Protein AF-A0A2I1HG94-F1 (afdb_monomer)

Mean predicted aligned error: 12.59 Å

Organism: NCBI:txid588596

Nearest PDB structures (foldseek):
  4tpt-assembly1_A  TM=2.722E-01  e=3.558E+00  Homo sapiens
  8gym-assembly1_y7  TM=1.568E-01  e=3.139E+00  Tetrahymena thermophila SB210

Structure (mmCIF, N/CA/C/O backbone):
data_AF-A0A2I1HG94-F1
#
_entry.id   AF-A0A2I1HG94-F1
#
loop_
_atom_site.group_PDB
_atom_site.id
_atom_site.type_symbol
_atom_site.label_atom_id
_atom_site.label_alt_id
_atom_site.label_comp_id
_atom_site.label_asym_id
_atom_site.label_entity_id
_atom_site.label_seq_id
_atom_site.pdbx_PDB_ins_code
_atom_site.Cartn_x
_atom_site.Cartn_y
_atom_site.Cartn_z
_atom_site.occupancy
_atom_site.B_iso_or_equiv
_atom_site.auth_seq_id
_atom_site.auth_comp_id
_atom_site.auth_asym_id
_atom_site.auth_atom_id
_atom_site.pdbx_PDB_model_num
ATOM 1 N N . LEU A 1 1 ? -28.881 22.028 0.144 1.00 65.12 1 LEU A N 1
ATOM 2 C CA . LEU A 1 1 ? -28.358 21.258 -1.015 1.00 65.12 1 LEU A CA 1
ATOM 3 C C . LEU A 1 1 ? -28.181 19.767 -0.701 1.00 65.12 1 LEU A C 1
ATOM 5 O O . LEU A 1 1 ? -28.547 18.963 -1.540 1.00 65.12 1 LEU A O 1
ATOM 9 N N . LEU A 1 2 ? -27.619 19.385 0.456 1.00 74.38 2 LEU A N 1
ATOM 10 C CA . LEU A 1 2 ? -27.502 17.972 0.867 1.00 74.38 2 LEU A CA 1
ATOM 11 C C . LEU A 1 2 ? -28.856 17.359 1.254 1.00 74.38 2 LEU A C 1
ATOM 13 O O . LEU A 1 2 ? -29.223 16.345 0.681 1.00 74.38 2 LEU A O 1
ATOM 17 N N . HIS A 1 3 ? -29.626 18.034 2.111 1.00 76.50 3 HIS A N 1
ATOM 18 C CA . HIS A 1 3 ? -30.965 17.600 2.540 1.00 76.50 3 HIS A CA 1
ATOM 19 C C . HIS A 1 3 ? -31.873 17.210 1.362 1.00 76.50 3 HIS A C 1
ATOM 21 O O . HIS A 1 3 ? -32.266 16.059 1.217 1.00 76.50 3 HIS A O 1
ATOM 27 N N . SER A 1 4 ? -32.051 18.134 0.413 1.00 78.06 4 SER A N 1
ATOM 28 C CA . SER A 1 4 ? -32.872 17.916 -0.782 1.00 78.06 4 SER A CA 1
ATOM 29 C C . SER A 1 4 ? -32.351 16.837 -1.738 1.00 78.06 4 SER A C 1
ATOM 31 O O . SER A 1 4 ? -33.091 16.401 -2.617 1.00 78.06 4 SER A O 1
ATOM 33 N N . ARG A 1 5 ? -31.076 16.432 -1.632 1.00 81.88 5 ARG A N 1
ATOM 34 C CA . ARG A 1 5 ? -30.520 15.298 -2.387 1.00 81.88 5 ARG A CA 1
ATOM 35 C C . ARG A 1 5 ? -30.776 13.979 -1.666 1.00 81.88 5 ARG A C 1
ATOM 37 O O . ARG A 1 5 ? -31.067 13.003 -2.344 1.00 81.88 5 ARG A O 1
ATOM 44 N N . THR A 1 6 ? -30.678 13.963 -0.339 1.00 82.38 6 THR A N 1
ATOM 45 C CA . THR A 1 6 ? -30.881 12.769 0.490 1.00 82.38 6 THR A CA 1
ATOM 46 C C . THR A 1 6 ? -32.352 12.357 0.548 1.00 82.38 6 THR A C 1
ATOM 48 O O . THR A 1 6 ? -32.641 11.179 0.395 1.00 82.38 6 THR A O 1
ATOM 51 N N . GLU A 1 7 ? -33.288 13.306 0.639 1.00 82.69 7 GLU A N 1
ATOM 52 C CA . GLU A 1 7 ? -34.740 13.026 0.624 1.00 82.69 7 GLU A CA 1
ATOM 53 C C . GLU A 1 7 ? -35.238 12.398 -0.687 1.00 82.69 7 GLU A C 1
ATOM 55 O O . GLU A 1 7 ? -36.308 11.800 -0.733 1.00 82.69 7 GLU A O 1
ATOM 60 N N . ARG A 1 8 ? -34.471 12.532 -1.776 1.00 84.50 8 ARG A N 1
ATOM 61 C CA . ARG A 1 8 ? -34.784 11.910 -3.074 1.00 84.50 8 ARG A CA 1
ATOM 62 C C . ARG A 1 8 ? -34.294 10.467 -3.175 1.00 84.50 8 ARG A C 1
ATOM 64 O O . ARG A 1 8 ? -34.559 9.818 -4.184 1.00 84.50 8 ARG A O 1
ATOM 71 N N . LEU A 1 9 ? -33.526 9.991 -2.196 1.00 89.12 9 LEU A N 1
ATOM 72 C CA . LEU A 1 9 ? -33.050 8.616 -2.157 1.00 89.12 9 LEU A CA 1
ATOM 73 C C . LEU A 1 9 ? -34.145 7.715 -1.584 1.00 89.12 9 LEU A C 1
ATOM 75 O O . LEU A 1 9 ? -34.867 8.094 -0.662 1.00 89.12 9 LEU A O 1
ATOM 79 N N . VAL A 1 10 ? -34.229 6.498 -2.115 1.00 87.94 10 VAL A N 1
ATOM 80 C CA . VAL A 1 10 ? -35.177 5.464 -1.690 1.00 87.94 10 VAL A CA 1
ATOM 81 C C . VAL A 1 10 ? -34.424 4.139 -1.619 1.00 87.94 10 VAL A C 1
ATOM 83 O O . VAL A 1 10 ? -33.687 3.801 -2.547 1.00 87.94 10 VAL A O 1
ATOM 86 N N . LEU A 1 11 ? -34.592 3.392 -0.529 1.00 85.88 11 LEU A N 1
ATOM 87 C CA . LEU A 1 11 ? -34.055 2.043 -0.357 1.00 85.88 11 LEU A CA 1
ATOM 88 C C . LEU A 1 11 ? -35.212 1.062 -0.179 1.00 85.88 11 LEU A C 1
ATOM 90 O O . LEU A 1 11 ? -35.948 1.156 0.799 1.00 85.88 11 LEU A O 1
ATOM 94 N N . HIS A 1 12 ? -35.360 0.119 -1.116 1.00 81.88 12 HIS A N 1
ATOM 95 C CA . HIS A 1 12 ? -36.454 -0.863 -1.117 1.00 81.88 12 HIS A CA 1
ATOM 96 C C . HIS A 1 12 ? -37.814 -0.209 -0.828 1.00 81.88 12 HIS A C 1
ATOM 98 O O . HIS A 1 12 ? -38.500 -0.587 0.114 1.00 81.88 12 HIS A O 1
ATOM 104 N N . GLU A 1 13 ? -38.143 0.830 -1.604 1.00 88.31 13 GLU A N 1
ATOM 105 C CA . GLU A 1 13 ? -39.396 1.602 -1.508 1.00 88.31 13 GLU A CA 1
ATOM 106 C C . GLU A 1 13 ? -39.542 2.488 -0.257 1.00 88.31 13 GLU A C 1
ATOM 108 O O . GLU A 1 13 ? -40.480 3.278 -0.178 1.00 88.31 13 GLU A O 1
ATOM 113 N N . ASN A 1 14 ? -38.581 2.461 0.671 1.00 86.62 14 ASN A N 1
ATOM 114 C CA . ASN A 1 14 ? -38.572 3.340 1.836 1.00 86.62 14 ASN A CA 1
ATOM 115 C C . ASN A 1 14 ? -37.713 4.587 1.572 1.00 86.62 14 ASN A C 1
ATOM 117 O O . ASN A 1 14 ? -36.514 4.455 1.295 1.00 86.62 14 ASN A O 1
ATOM 121 N N . PRO A 1 15 ? -38.283 5.803 1.637 1.00 85.88 15 PRO A N 1
ATOM 122 C CA . PRO A 1 15 ? -37.505 7.028 1.520 1.00 85.88 15 PRO A CA 1
ATOM 123 C C . PRO A 1 15 ? -36.567 7.180 2.719 1.00 85.88 15 PRO A C 1
ATOM 125 O O . PRO A 1 15 ? -36.874 6.758 3.835 1.00 85.88 15 PRO A O 1
ATOM 128 N N . PHE A 1 16 ? -35.413 7.804 2.498 1.00 84.62 16 PHE A N 1
ATOM 129 C CA . PHE A 1 16 ? -34.495 8.106 3.592 1.00 84.62 16 PHE A CA 1
ATOM 130 C C . PHE A 1 16 ? -35.032 9.259 4.448 1.00 84.62 16 PHE A C 1
ATOM 132 O O . PHE A 1 16 ? -35.338 10.336 3.934 1.00 84.62 16 PHE A O 1
ATOM 139 N N . CYS A 1 17 ? -35.074 9.059 5.766 1.00 83.75 17 CYS A N 1
ATOM 140 C CA . CYS A 1 17 ? -35.372 10.124 6.719 1.00 83.75 17 CYS A CA 1
ATOM 141 C C . CYS A 1 17 ? -34.147 11.024 6.909 1.00 83.75 17 CYS A C 1
ATOM 143 O O . CYS A 1 17 ? -33.051 10.545 7.209 1.00 83.75 17 CYS A O 1
ATOM 145 N N . CYS A 1 18 ? -34.339 12.333 6.762 1.00 81.69 18 CYS A N 1
ATOM 146 C CA . CYS A 1 18 ? -33.354 13.326 7.170 1.00 81.69 18 CYS A CA 1
ATOM 147 C C . CYS A 1 18 ? -33.673 13.782 8.595 1.00 81.69 18 CYS A C 1
ATOM 149 O O . CYS A 1 18 ? -34.826 14.060 8.913 1.00 81.69 18 CYS A O 1
ATOM 151 N N . TYR A 1 19 ? -32.648 13.839 9.440 1.00 82.75 19 TYR A N 1
ATOM 152 C CA . TYR A 1 19 ? -32.750 14.358 10.798 1.00 82.75 19 TYR A CA 1
ATOM 153 C C . TYR A 1 19 ? -32.017 15.688 10.879 1.00 82.75 19 TYR A C 1
ATOM 155 O O . TYR A 1 19 ? -30.998 15.879 10.203 1.00 82.75 19 TYR A O 1
ATOM 163 N N . ASP A 1 20 ? -32.527 16.585 11.718 1.00 84.19 20 ASP A N 1
ATOM 164 C CA . ASP A 1 20 ? -31.818 17.811 12.047 1.00 84.19 20 ASP A CA 1
ATOM 165 C C . ASP A 1 20 ? -30.468 17.487 12.707 1.00 84.19 20 ASP A C 1
ATOM 167 O O . ASP A 1 20 ? -30.339 16.477 13.413 1.00 84.19 20 ASP A O 1
ATOM 171 N N . PRO A 1 21 ? -29.432 18.308 12.463 1.00 85.44 21 PRO A N 1
ATOM 172 C CA . PRO A 1 21 ? -28.166 18.154 13.159 1.00 85.44 21 PRO A CA 1
ATOM 173 C C . PRO A 1 21 ? -28.373 18.305 14.671 1.00 85.44 21 PRO A C 1
ATOM 175 O O . PRO A 1 21 ? -29.210 19.091 15.113 1.00 85.44 21 PRO A O 1
ATOM 178 N N . ALA A 1 22 ? -27.578 17.574 15.458 1.00 88.06 22 ALA A N 1
ATOM 179 C CA . ALA A 1 22 ? -27.568 17.723 16.910 1.00 88.06 22 ALA A CA 1
ATOM 180 C C . ALA A 1 22 ? -27.284 19.184 17.287 1.00 88.06 22 ALA A C 1
ATOM 182 O O . ALA A 1 22 ? -26.377 19.802 16.720 1.00 88.06 22 ALA A O 1
ATOM 183 N N . SER A 1 23 ? -28.055 19.732 18.227 1.00 92.06 23 SER A N 1
ATOM 184 C CA . SER A 1 23 ? -27.808 21.080 18.736 1.00 92.06 23 SER A CA 1
ATOM 185 C C . SER A 1 23 ? -26.559 21.104 19.622 1.00 92.06 23 SER A C 1
ATOM 187 O O . SER A 1 23 ? -26.157 20.074 20.168 1.00 92.06 23 SER A O 1
ATOM 189 N N . ASP A 1 24 ? -25.973 22.286 19.833 1.00 89.25 24 ASP A N 1
ATOM 190 C CA . ASP A 1 24 ? -24.859 22.449 20.781 1.00 89.25 24 ASP A CA 1
ATOM 191 C C . ASP A 1 24 ? -25.240 21.946 22.183 1.00 89.25 24 ASP A C 1
ATOM 193 O O . ASP A 1 24 ? -24.443 21.307 22.865 1.00 89.25 24 ASP A O 1
ATOM 197 N N . HIS A 1 25 ? -26.503 22.137 22.579 1.00 90.81 25 HIS A N 1
ATOM 198 C CA . HIS A 1 25 ? -27.032 21.623 23.839 1.00 90.81 25 HIS A CA 1
ATOM 199 C C . HIS A 1 25 ? -27.028 20.088 23.905 1.00 90.81 25 HIS A C 1
ATOM 201 O O . HIS A 1 25 ? -26.692 19.513 24.944 1.00 90.81 25 HIS A O 1
ATOM 207 N N . ASP A 1 26 ? -27.379 19.416 22.807 1.00 89.56 26 ASP A N 1
ATOM 208 C CA . ASP A 1 26 ? -27.356 17.953 22.727 1.00 89.56 26 ASP A CA 1
ATOM 209 C C . ASP A 1 26 ? -25.923 17.423 22.794 1.00 89.56 26 ASP A C 1
ATOM 211 O O . ASP A 1 26 ? -25.657 16.443 23.493 1.00 89.56 26 ASP A O 1
ATOM 215 N N . ILE A 1 27 ? -24.992 18.099 22.115 1.00 87.31 27 ILE A N 1
ATOM 216 C CA . ILE A 1 27 ? -23.563 17.770 22.132 1.00 87.31 27 ILE A CA 1
ATOM 217 C C . ILE A 1 27 ? -23.000 17.934 23.548 1.00 87.31 27 ILE A C 1
ATOM 219 O O . ILE A 1 27 ? -22.356 17.015 24.055 1.00 87.31 27 ILE A O 1
ATOM 223 N N . ASP A 1 28 ? -23.295 19.048 24.220 1.00 89.38 28 ASP A N 1
ATOM 224 C CA . ASP A 1 28 ? -22.860 19.304 25.596 1.00 89.38 28 ASP A CA 1
ATOM 225 C C . ASP A 1 28 ? -23.419 18.264 26.570 1.00 89.38 28 ASP A C 1
ATOM 227 O O . ASP A 1 28 ? -22.707 17.756 27.441 1.00 89.38 28 ASP A O 1
ATOM 231 N N . ASN A 1 29 ? -24.699 17.914 26.432 1.00 89.31 29 ASN A N 1
ATOM 232 C CA . ASN A 1 29 ? -25.322 16.890 27.265 1.00 89.31 29 ASN A CA 1
ATOM 233 C C . ASN A 1 29 ? -24.722 15.507 27.013 1.00 89.31 29 ASN A C 1
ATOM 235 O O . ASN A 1 29 ? -24.491 14.763 27.966 1.00 89.31 29 ASN A O 1
ATOM 239 N N . PHE A 1 30 ? -24.421 15.171 25.759 1.00 86.81 30 PHE A N 1
ATOM 240 C CA . PHE A 1 30 ? -23.728 13.933 25.429 1.00 86.81 30 PHE A CA 1
ATOM 241 C C . PHE A 1 30 ? -22.312 13.913 26.015 1.00 86.81 30 PHE A C 1
ATOM 243 O O . PHE A 1 30 ? -21.900 12.914 26.605 1.00 86.81 30 PHE A O 1
ATOM 250 N N . PHE A 1 31 ? -21.586 15.030 25.945 1.00 88.94 31 PHE A N 1
ATOM 251 C CA . PHE A 1 31 ? -20.241 15.127 26.503 1.00 88.94 31 PHE A CA 1
ATOM 252 C C . PHE A 1 31 ? -20.232 14.967 28.029 1.00 88.94 31 PHE A C 1
ATOM 254 O O . PHE A 1 31 ? -19.355 14.290 28.562 1.00 88.94 31 PHE A O 1
ATOM 261 N N . LYS A 1 32 ? -21.249 15.475 28.743 1.00 88.19 32 LYS A N 1
ATOM 262 C CA . LYS A 1 32 ? -21.410 15.228 30.192 1.00 88.19 32 LYS A CA 1
ATOM 263 C C . LYS A 1 32 ? -21.488 13.740 30.536 1.00 88.19 32 LYS A C 1
ATOM 265 O O . LYS A 1 32 ? -20.984 13.347 31.580 1.00 88.19 32 LYS A O 1
ATOM 270 N N . ILE A 1 33 ? -22.081 12.920 29.666 1.00 85.19 33 ILE A N 1
ATOM 271 C CA . ILE A 1 33 ? -22.128 11.461 29.849 1.00 85.19 33 ILE A CA 1
ATOM 272 C C . ILE A 1 33 ? -20.732 10.860 29.653 1.00 85.19 33 ILE A C 1
ATOM 274 O O . ILE A 1 33 ? -20.322 9.992 30.414 1.00 85.19 33 ILE A O 1
ATOM 278 N N . ILE A 1 34 ? -19.966 11.339 28.669 1.00 87.00 34 ILE A N 1
ATOM 279 C CA . ILE A 1 34 ? -18.584 10.884 28.441 1.00 87.00 34 ILE A CA 1
ATOM 280 C C . ILE A 1 34 ? -17.686 11.226 29.640 1.00 87.00 34 ILE A C 1
ATOM 282 O O . ILE A 1 34 ? -16.833 10.421 30.009 1.00 87.00 34 ILE A O 1
ATOM 286 N N . LEU A 1 35 ? -17.902 12.374 30.288 1.00 91.38 35 LEU A N 1
ATOM 287 C CA . LEU A 1 35 ? -17.174 12.767 31.501 1.00 91.38 35 LEU A CA 1
ATOM 288 C C . LEU A 1 35 ? -17.405 11.820 32.694 1.00 91.38 35 LEU A C 1
ATOM 290 O O . LEU A 1 35 ? -16.619 11.850 33.640 1.00 91.38 35 LEU A O 1
ATOM 294 N N . GLU A 1 36 ? -18.440 10.966 32.669 1.00 89.06 36 GLU A N 1
ATOM 295 C CA . GLU A 1 36 ? -18.603 9.891 33.663 1.00 89.06 36 GLU A CA 1
ATOM 296 C C . GLU A 1 36 ? -17.520 8.804 33.522 1.00 89.06 36 GLU A C 1
ATOM 298 O O . GLU A 1 36 ? -17.230 8.108 34.493 1.00 89.06 36 GLU A O 1
ATOM 303 N N . ILE A 1 37 ? -16.914 8.665 32.336 1.00 90.69 37 ILE A N 1
ATOM 304 C CA . ILE A 1 37 ? -15.844 7.696 32.053 1.00 90.69 37 ILE A CA 1
ATOM 305 C C . ILE A 1 37 ? -14.485 8.236 32.495 1.00 90.69 37 ILE A C 1
ATOM 307 O O . ILE A 1 37 ? -13.715 7.512 33.117 1.00 90.69 37 ILE A O 1
ATOM 311 N N . ASP A 1 38 ? -14.182 9.484 32.136 1.00 91.94 38 ASP A N 1
ATOM 312 C CA . ASP A 1 38 ? -12.930 10.153 32.489 1.00 91.94 38 ASP A CA 1
ATOM 313 C C . ASP A 1 38 ? -13.186 11.658 32.616 1.00 91.94 38 ASP A C 1
ATOM 315 O O . ASP A 1 38 ? -13.461 12.362 31.638 1.00 91.94 38 ASP A O 1
ATOM 319 N N . LYS A 1 39 ? -13.092 12.161 33.850 1.00 92.00 39 LYS A N 1
ATOM 320 C CA . LYS A 1 39 ? -13.403 13.564 34.176 1.00 92.00 39 LYS A CA 1
ATOM 321 C C . LYS A 1 39 ? -12.369 14.549 33.637 1.00 92.00 39 LYS A C 1
ATOM 323 O O . LYS A 1 39 ? -12.619 15.752 33.642 1.00 92.00 39 LYS A O 1
ATOM 328 N N . SER A 1 40 ? -11.201 14.066 33.214 1.00 91.75 40 SER A N 1
ATOM 329 C CA . SER A 1 40 ? -10.113 14.898 32.697 1.00 91.75 40 SER A CA 1
ATOM 330 C C . SER A 1 40 ? -10.240 15.197 31.201 1.00 91.75 40 SER A C 1
ATOM 332 O O . SER A 1 40 ? -9.379 15.886 30.644 1.00 91.75 40 SER A O 1
ATOM 334 N N . LEU A 1 41 ? -11.265 14.664 30.529 1.00 91.62 41 LEU A N 1
ATOM 335 C CA . LEU A 1 41 ? -11.495 14.898 29.108 1.00 91.62 41 LEU A CA 1
ATOM 336 C C . LEU A 1 41 ? -11.950 16.334 28.837 1.00 91.62 41 LEU A C 1
ATOM 338 O O . LEU A 1 41 ? -12.734 16.924 29.578 1.00 91.62 41 LEU A O 1
ATOM 342 N N . ASN A 1 42 ? -11.480 16.879 27.719 1.00 89.12 42 ASN A N 1
ATOM 343 C CA . ASN A 1 42 ? -11.876 18.186 27.217 1.00 89.12 42 ASN A CA 1
ATOM 344 C C . ASN A 1 42 ? -12.420 18.038 25.790 1.00 89.12 42 ASN A C 1
ATOM 346 O O . ASN A 1 42 ? -11.837 17.329 24.974 1.00 89.12 42 ASN A O 1
ATOM 350 N N . VAL A 1 43 ? -13.525 18.720 25.480 1.00 85.75 43 VAL A N 1
ATOM 351 C CA . VAL A 1 43 ? -14.201 18.650 24.171 1.00 85.75 43 VAL A CA 1
ATOM 352 C C . VAL A 1 43 ? -13.291 19.045 22.996 1.00 85.75 43 VAL A C 1
ATOM 354 O O . VAL A 1 43 ? -13.464 18.561 21.880 1.00 85.75 43 VAL A O 1
ATOM 357 N N . CYS A 1 44 ? -12.273 19.871 23.246 1.00 86.06 44 CYS A N 1
ATOM 358 C CA . CYS A 1 44 ? -11.293 20.288 22.245 1.00 86.06 44 CYS A CA 1
ATOM 359 C C . CYS A 1 44 ? -10.176 19.249 22.013 1.00 86.06 44 CYS A C 1
ATOM 361 O O . CYS A 1 44 ? -9.463 19.321 21.010 1.00 86.06 44 CYS A O 1
ATOM 363 N N . GLU A 1 45 ? -9.994 18.285 22.919 1.00 86.81 45 GLU A N 1
ATOM 364 C CA . GLU A 1 45 ? -8.940 17.268 22.852 1.00 86.81 45 GLU A CA 1
ATOM 365 C C . GLU A 1 45 ? -9.382 16.071 21.997 1.00 86.81 45 GLU A C 1
ATOM 367 O O . GLU A 1 45 ? -9.817 15.039 22.498 1.00 86.81 45 GLU A O 1
ATOM 372 N N . THR A 1 46 ? -9.256 16.200 20.677 1.00 84.69 46 THR A N 1
ATOM 373 C CA . THR A 1 46 ? -9.784 15.207 19.718 1.00 84.69 46 THR A CA 1
ATOM 374 C C . THR A 1 46 ? -8.724 14.296 19.092 1.00 84.69 46 THR A C 1
ATOM 376 O O . THR A 1 46 ? -9.050 13.416 18.295 1.00 84.69 46 THR A O 1
ATOM 379 N N . THR A 1 47 ? -7.441 14.477 19.420 1.00 90.62 47 THR A N 1
ATOM 380 C CA . THR A 1 47 ? -6.357 13.711 18.788 1.00 90.62 47 THR A CA 1
ATOM 381 C C . THR A 1 47 ? -6.081 12.399 19.516 1.00 90.62 47 THR A C 1
ATOM 383 O O . THR A 1 47 ? -6.079 12.327 20.746 1.00 90.62 47 THR A O 1
ATOM 386 N N . ALA A 1 48 ? -5.766 11.352 18.748 1.00 88.50 48 ALA A N 1
ATOM 387 C CA . ALA A 1 48 ? -5.427 10.040 19.300 1.00 88.50 48 ALA A CA 1
ATOM 388 C C . ALA A 1 48 ? -4.239 10.098 20.276 1.00 88.50 48 ALA A C 1
ATOM 390 O O . ALA A 1 48 ? -4.237 9.397 21.284 1.00 88.50 48 ALA A O 1
ATOM 391 N N . GLU A 1 49 ? -3.249 10.959 20.016 1.00 92.75 49 GLU A N 1
ATOM 392 C CA . GLU A 1 49 ? -2.095 11.124 20.902 1.00 92.75 49 GLU A CA 1
ATOM 393 C C . GLU A 1 49 ? -2.507 11.650 22.284 1.00 92.75 49 GLU A C 1
ATOM 395 O O . GLU A 1 49 ? -2.067 11.112 23.299 1.00 92.75 49 GLU A O 1
ATOM 400 N N . VAL A 1 50 ? -3.375 12.665 22.343 1.00 92.75 50 VAL A N 1
ATOM 401 C CA . VAL A 1 50 ? -3.841 13.225 23.619 1.00 92.75 50 VAL A CA 1
ATOM 402 C C . VAL A 1 50 ? -4.722 12.217 24.352 1.00 92.75 50 VAL A C 1
ATOM 404 O O . VAL A 1 50 ? -4.486 11.942 25.527 1.00 92.75 50 VAL A O 1
ATOM 407 N N . LEU A 1 51 ? -5.671 11.592 23.649 1.00 91.88 51 LEU A N 1
ATOM 408 C CA . LEU A 1 51 ? -6.584 10.603 24.232 1.00 91.88 51 LEU A CA 1
ATOM 409 C C . LEU A 1 51 ? -5.866 9.333 24.719 1.00 91.88 51 LEU A C 1
ATOM 411 O O . LEU A 1 51 ? -6.309 8.708 25.681 1.00 91.88 51 LEU A O 1
ATOM 415 N N . SER A 1 52 ? -4.729 8.964 24.116 1.00 92.88 52 SER A N 1
ATOM 416 C CA . SER A 1 52 ? -3.915 7.821 24.561 1.00 92.88 52 SER A CA 1
ATOM 417 C C . SER A 1 52 ? -3.305 8.011 25.956 1.00 92.88 52 SER A C 1
ATOM 419 O O . SER A 1 52 ? -2.993 7.033 26.632 1.00 92.88 52 SER A O 1
ATOM 421 N N . LYS A 1 53 ? -3.166 9.267 26.404 1.00 94.12 53 LYS A N 1
ATOM 422 C CA . LYS A 1 53 ? -2.595 9.633 27.710 1.00 94.12 53 LYS A CA 1
ATOM 423 C C . LYS A 1 53 ? -3.652 9.651 28.827 1.00 94.12 53 LYS A C 1
ATOM 425 O O . LYS A 1 53 ? -3.295 9.764 29.996 1.00 94.12 53 LYS A O 1
ATOM 430 N N . LYS A 1 54 ? -4.941 9.538 28.485 1.00 93.88 54 LYS A N 1
ATOM 431 C CA . LYS A 1 54 ? -6.082 9.594 29.414 1.00 93.88 54 LYS A CA 1
ATOM 432 C C . LYS A 1 54 ? -6.347 8.206 30.003 1.00 93.88 54 LYS A C 1
ATOM 434 O O . LYS A 1 54 ? -6.920 7.341 29.345 1.00 93.88 54 LYS A O 1
ATOM 439 N N . LYS A 1 55 ? -5.835 7.956 31.211 1.00 94.00 55 LYS A N 1
ATOM 440 C CA . LYS A 1 55 ? -5.755 6.604 31.789 1.00 94.00 55 LYS A CA 1
ATOM 441 C C . LYS A 1 55 ? -7.128 5.953 31.987 1.00 94.00 55 LYS A C 1
ATOM 443 O O . LYS A 1 55 ? -7.295 4.813 31.561 1.00 94.00 55 LYS A O 1
ATOM 448 N N . GLU A 1 56 ? -8.086 6.664 32.581 1.00 93.00 56 GLU A N 1
ATOM 449 C CA . GLU A 1 56 ? -9.426 6.124 32.867 1.00 93.00 56 GLU A CA 1
ATOM 450 C C . GLU A 1 56 ? -10.165 5.803 31.561 1.00 93.00 56 GLU A C 1
ATOM 452 O O . GLU A 1 56 ? -10.721 4.713 31.405 1.00 93.00 56 GLU A O 1
ATOM 457 N N . LEU A 1 57 ? -10.048 6.681 30.555 1.00 92.81 57 LEU A N 1
ATOM 458 C CA . LEU A 1 57 ? -10.558 6.408 29.211 1.00 92.81 57 LEU A CA 1
ATOM 459 C C . LEU A 1 57 ? -9.929 5.143 28.601 1.00 92.81 57 LEU A C 1
ATOM 461 O O . LEU A 1 57 ? -10.646 4.294 28.071 1.00 92.81 57 LEU A O 1
ATOM 465 N N . GLN A 1 58 ? -8.603 4.986 28.663 1.00 94.12 58 GLN A N 1
ATOM 466 C CA . GLN A 1 58 ? -7.933 3.799 28.113 1.00 94.12 58 GLN A CA 1
ATOM 467 C C . GLN A 1 58 ? -8.328 2.509 28.849 1.00 94.12 58 GLN A C 1
ATOM 469 O O . GLN A 1 58 ? -8.456 1.459 28.218 1.00 94.12 58 GLN A O 1
ATOM 474 N N . GLU A 1 59 ? -8.536 2.564 30.165 1.00 92.88 59 GLU A N 1
ATOM 475 C CA . GLU A 1 59 ? -9.031 1.431 30.955 1.00 92.88 59 GLU A CA 1
ATOM 476 C C . GLU A 1 59 ? -10.462 1.056 30.560 1.00 92.88 59 GLU A C 1
ATOM 478 O O . GLU A 1 59 ? -10.745 -0.127 30.344 1.00 92.88 59 GLU A O 1
ATOM 483 N N . PHE A 1 60 ? -11.343 2.041 30.366 1.00 93.38 60 PHE A N 1
ATOM 484 C CA . PHE A 1 60 ? -12.700 1.815 29.870 1.00 93.38 60 PHE A CA 1
ATOM 485 C C . PHE A 1 60 ? -12.706 1.187 28.472 1.00 93.38 60 PHE A C 1
ATOM 487 O O . PHE A 1 60 ? -13.369 0.173 28.256 1.00 93.38 60 PHE A O 1
ATOM 494 N N . LEU A 1 61 ? -11.922 1.726 27.533 1.00 93.19 61 LEU A N 1
ATOM 495 C CA . LEU A 1 61 ? -11.828 1.185 26.173 1.00 93.19 61 LEU A CA 1
ATOM 496 C C . LEU A 1 61 ? -11.334 -0.269 26.159 1.00 93.19 61 LEU A C 1
ATOM 498 O O . LEU A 1 61 ? -11.798 -1.054 25.339 1.00 93.19 61 LEU A O 1
ATOM 502 N N . LYS A 1 62 ? -10.429 -0.647 27.069 1.00 92.56 62 LYS A N 1
ATOM 503 C CA . LYS A 1 62 ? -9.930 -2.028 27.180 1.00 92.56 62 LYS A CA 1
ATOM 504 C C . LYS A 1 62 ? -10.938 -2.990 27.805 1.00 92.56 62 LYS A C 1
ATOM 506 O O . LYS A 1 62 ? -10.977 -4.151 27.418 1.00 92.56 62 LYS A O 1
ATOM 511 N N . SER A 1 63 ? -11.703 -2.532 28.791 1.00 92.12 63 SER A N 1
ATOM 512 C CA . SER A 1 63 ? -12.588 -3.391 29.592 1.00 92.12 63 SER A CA 1
ATOM 513 C C . SER A 1 63 ? -14.018 -3.480 29.052 1.00 92.12 63 SER A C 1
ATOM 515 O O . SER A 1 63 ? -14.662 -4.514 29.205 1.00 92.12 63 SER A O 1
ATOM 517 N N . HIS A 1 64 ? -14.519 -2.421 28.412 1.00 93.88 64 HIS A N 1
ATOM 518 C CA . HIS A 1 64 ? -15.922 -2.301 27.996 1.00 93.88 64 HIS A CA 1
ATOM 519 C C . HIS A 1 64 ? -16.109 -2.240 26.486 1.00 93.88 64 HIS A C 1
ATOM 521 O O . HIS A 1 64 ? -17.238 -2.368 26.009 1.00 93.88 64 HIS A O 1
ATOM 527 N N . CYS A 1 65 ? -15.036 -2.028 25.722 1.00 94.75 65 CYS A N 1
ATOM 528 C CA . CYS A 1 65 ? -15.134 -1.851 24.282 1.00 94.75 65 CYS A CA 1
ATOM 529 C C . CYS A 1 65 ? -14.381 -2.938 23.515 1.00 94.75 65 CYS A C 1
ATOM 531 O O . CYS A 1 65 ? -13.343 -3.443 23.937 1.00 94.75 65 CYS A O 1
ATOM 533 N N . ARG A 1 66 ? -14.883 -3.242 22.320 1.00 93.00 66 ARG A N 1
ATOM 534 C CA . ARG A 1 66 ? -14.161 -3.987 21.291 1.00 93.00 66 ARG A CA 1
ATOM 535 C C . ARG A 1 66 ? -14.031 -3.094 20.072 1.00 93.00 66 ARG A C 1
ATOM 537 O O . ARG A 1 66 ? -14.999 -2.837 19.356 1.00 93.00 66 ARG A O 1
ATOM 544 N N . ILE A 1 67 ? -12.810 -2.619 19.861 1.00 92.56 67 ILE A N 1
ATOM 545 C CA . ILE A 1 67 ? -12.457 -1.770 18.728 1.00 92.56 67 ILE A CA 1
ATOM 546 C C . ILE A 1 67 ? -11.935 -2.671 17.610 1.00 92.56 67 ILE A C 1
ATOM 548 O O . ILE A 1 67 ? -11.034 -3.489 17.821 1.00 92.56 67 ILE A O 1
ATOM 552 N N . ARG A 1 68 ? -12.545 -2.546 16.435 1.00 91.69 68 ARG A N 1
ATOM 553 C CA . ARG A 1 68 ? -12.165 -3.202 15.180 1.00 91.69 68 ARG A CA 1
ATOM 554 C C . ARG A 1 68 ? -12.153 -2.157 14.072 1.00 91.69 68 ARG A C 1
ATOM 556 O O . ARG A 1 68 ? -12.699 -1.068 14.233 1.00 91.69 68 ARG A O 1
ATOM 563 N N . HIS A 1 69 ? -11.570 -2.478 12.927 1.00 89.56 69 HIS A N 1
ATOM 564 C CA . HIS A 1 69 ? -11.457 -1.539 11.812 1.00 89.56 69 HIS A CA 1
ATOM 565 C C . HIS A 1 69 ? -12.811 -1.118 11.221 1.00 89.56 69 HIS A C 1
ATOM 567 O O . HIS A 1 69 ? -12.945 0.015 10.767 1.00 89.56 69 HIS A O 1
ATOM 573 N N . TYR A 1 70 ? -13.813 -2.005 11.247 1.00 87.38 70 TYR A N 1
ATOM 574 C CA . TYR A 1 70 ? -15.161 -1.736 10.721 1.00 87.38 70 TYR A CA 1
ATOM 575 C C . TYR A 1 70 ? -16.260 -1.708 11.786 1.00 87.38 70 TYR A C 1
ATOM 577 O O . TYR A 1 70 ? -17.429 -1.547 11.450 1.00 87.38 70 TYR A O 1
ATOM 585 N N . SER A 1 71 ? -15.918 -1.870 13.065 1.00 90.44 71 SER A N 1
ATOM 586 C CA . SER A 1 71 ? -16.915 -1.845 14.134 1.00 90.44 71 SER A CA 1
ATOM 587 C C . SER A 1 71 ? -16.334 -1.307 15.428 1.00 90.44 71 SER A C 1
ATOM 589 O O . SER A 1 71 ? -15.225 -1.668 15.818 1.00 90.44 71 SER A O 1
ATOM 591 N N . PHE A 1 72 ? -17.142 -0.537 16.140 1.00 93.75 72 PHE A N 1
ATOM 592 C CA . PHE A 1 72 ? -16.894 -0.164 17.521 1.00 93.75 72 PHE A CA 1
ATOM 593 C C . PHE A 1 72 ? -18.034 -0.726 18.362 1.00 93.75 72 PHE A C 1
ATOM 595 O O . PHE A 1 72 ? -19.192 -0.370 18.151 1.00 93.75 72 PHE A O 1
ATOM 602 N N . GLN A 1 73 ? -17.719 -1.647 19.266 1.00 94.50 73 GLN A N 1
ATOM 603 C CA . GLN A 1 73 ? -18.715 -2.296 20.110 1.00 94.50 73 GLN A CA 1
ATOM 604 C C . GLN A 1 73 ? -18.487 -1.897 21.561 1.00 94.50 73 GLN A C 1
ATOM 606 O O . GLN A 1 73 ? -17.342 -1.844 22.003 1.00 94.50 73 GLN A O 1
ATOM 611 N N . ILE A 1 74 ? -19.571 -1.669 22.299 1.00 93.31 74 ILE A N 1
ATOM 612 C CA . ILE A 1 74 ? -19.547 -1.377 23.734 1.00 93.31 74 ILE A CA 1
ATOM 613 C C . ILE A 1 74 ? -20.452 -2.392 24.429 1.00 93.31 74 ILE A C 1
ATOM 615 O O . ILE A 1 74 ? -21.594 -2.589 24.013 1.00 93.31 74 ILE A O 1
ATOM 619 N N . LYS A 1 75 ? -19.958 -3.018 25.495 1.00 91.44 75 LYS A N 1
ATOM 620 C CA . LYS A 1 75 ? -20.695 -3.971 26.328 1.00 91.44 75 LYS A CA 1
ATOM 621 C C . LYS A 1 75 ? -20.576 -3.535 27.786 1.00 91.44 75 LYS A C 1
ATOM 623 O O . LYS A 1 75 ? -19.510 -3.120 28.235 1.00 91.44 75 LYS A O 1
ATOM 628 N N . LYS A 1 76 ? -21.672 -3.632 28.542 1.00 92.12 76 LYS A N 1
ATOM 629 C CA . LYS A 1 76 ? -21.614 -3.452 30.000 1.00 92.12 76 LYS A CA 1
ATOM 630 C C . LYS A 1 76 ? -20.826 -4.606 30.638 1.00 92.12 76 LYS A C 1
ATOM 632 O O . LYS A 1 76 ? -20.909 -5.731 30.160 1.00 92.12 76 LYS A O 1
ATOM 637 N N . CYS A 1 77 ? -20.094 -4.355 31.719 1.00 88.19 77 CYS A N 1
ATOM 638 C CA . CYS A 1 77 ? -19.283 -5.387 32.383 1.00 88.19 77 CYS A CA 1
ATOM 639 C C . CYS A 1 77 ? -20.038 -6.181 33.465 1.00 88.19 77 CYS A C 1
ATOM 641 O O . CYS A 1 77 ? -19.557 -7.223 33.889 1.00 88.19 77 CYS A O 1
ATOM 643 N N . ASN A 1 78 ? -21.211 -5.699 33.898 1.00 84.75 78 ASN A N 1
ATOM 644 C CA . ASN A 1 78 ? -21.999 -6.249 35.014 1.00 84.75 78 ASN A CA 1
ATOM 645 C C . ASN A 1 78 ? -21.263 -6.312 36.368 1.00 84.75 78 ASN A C 1
ATOM 647 O O . ASN A 1 78 ? -21.715 -6.988 37.287 1.00 84.75 78 ASN A O 1
ATOM 651 N N . ASP A 1 79 ? -20.147 -5.596 36.502 1.00 85.88 79 ASP A N 1
ATOM 652 C CA . ASP A 1 79 ? -19.462 -5.416 37.776 1.00 85.88 79 ASP A CA 1
ATOM 653 C C . ASP A 1 79 ? -20.213 -4.377 38.618 1.00 85.88 79 ASP A C 1
ATOM 655 O O . ASP A 1 79 ? -20.455 -3.251 38.174 1.00 85.88 79 ASP A O 1
ATOM 659 N N . VAL A 1 80 ? -20.569 -4.759 39.845 1.00 83.94 80 VAL A N 1
ATOM 660 C CA . VAL A 1 80 ? -21.240 -3.893 40.827 1.00 83.94 80 VAL A CA 1
ATOM 661 C C . VAL A 1 80 ? -20.388 -2.691 41.236 1.00 83.94 80 VAL A C 1
ATOM 663 O O . VAL A 1 80 ? -20.936 -1.677 41.658 1.00 83.94 80 VAL A O 1
ATOM 666 N N . ASN A 1 81 ? -19.066 -2.787 41.084 1.00 87.19 81 ASN A N 1
ATOM 667 C CA . ASN A 1 81 ? -18.121 -1.709 41.370 1.00 87.19 81 ASN A CA 1
ATOM 668 C C . ASN A 1 81 ? -17.832 -0.833 40.143 1.00 87.19 81 ASN A C 1
ATOM 670 O O . ASN A 1 81 ? -17.025 0.096 40.217 1.00 87.19 81 ASN A O 1
ATOM 674 N N . CYS A 1 82 ? -18.453 -1.113 38.993 1.00 87.19 82 CYS A N 1
ATOM 675 C CA . CYS A 1 82 ? -18.252 -0.298 37.809 1.00 87.19 82 CYS A CA 1
ATOM 676 C C . CYS A 1 82 ? -19.016 1.022 37.926 1.00 87.19 82 CYS A C 1
ATOM 678 O O . CYS A 1 82 ? -20.240 1.068 37.817 1.00 87.19 82 CYS A O 1
ATOM 680 N N . ASN A 1 83 ? -18.272 2.119 38.042 1.00 83.12 83 ASN A N 1
ATOM 681 C CA . ASN A 1 83 ? -18.844 3.463 38.142 1.00 83.12 83 ASN A CA 1
ATOM 682 C C . ASN A 1 83 ? -19.508 3.954 36.842 1.00 83.12 83 ASN A C 1
ATOM 684 O O . ASN A 1 83 ? -20.273 4.912 36.872 1.00 83.12 83 ASN A O 1
ATOM 688 N N . VAL A 1 84 ? -19.229 3.301 35.708 1.00 87.00 84 VAL A N 1
ATOM 689 C CA . VAL A 1 84 ? -19.775 3.665 34.389 1.00 87.00 84 VAL A CA 1
ATOM 690 C C . VAL A 1 84 ? -21.010 2.828 34.047 1.00 87.00 84 VAL A C 1
ATOM 692 O O . VAL A 1 84 ? -22.015 3.322 33.525 1.00 87.00 84 VAL A O 1
ATOM 695 N N . CYS A 1 85 ? -20.966 1.525 34.329 1.00 87.75 85 CYS A N 1
ATOM 696 C CA . CYS A 1 85 ? -22.056 0.623 33.998 1.00 87.75 85 CYS A CA 1
ATOM 697 C C . CYS A 1 85 ? -23.201 0.763 34.999 1.00 87.75 85 CYS A C 1
ATOM 699 O O . CYS A 1 85 ? -23.211 0.146 36.056 1.00 87.75 85 CYS A O 1
ATOM 701 N N . LYS A 1 86 ? -24.255 1.485 34.609 1.00 83.38 86 LYS A N 1
ATOM 702 C CA . LYS A 1 86 ? -25.554 1.393 35.300 1.00 83.38 86 LYS A CA 1
ATOM 703 C C . LYS A 1 86 ? -26.066 -0.051 35.284 1.00 83.38 86 LYS A C 1
ATOM 705 O O . LYS A 1 86 ? -25.778 -0.781 34.328 1.00 83.38 86 LYS A O 1
ATOM 710 N N . GLN A 1 87 ? -26.924 -0.399 36.246 1.00 84.69 87 GLN A N 1
ATOM 711 C CA . GLN A 1 87 ? -27.551 -1.721 36.368 1.00 84.69 87 GLN A CA 1
ATOM 712 C C . GLN A 1 87 ? -28.028 -2.280 35.014 1.00 84.69 87 GLN A C 1
ATOM 714 O O . GLN A 1 87 ? -28.607 -1.571 34.173 1.00 84.69 87 GLN A O 1
ATOM 719 N N . VAL A 1 88 ? -27.746 -3.561 34.785 1.00 88.56 88 VAL A N 1
ATOM 720 C CA . VAL A 1 88 ? -28.217 -4.293 33.611 1.00 88.56 88 VAL A CA 1
ATOM 721 C C . VAL A 1 88 ? -29.730 -4.489 33.729 1.00 88.56 88 VAL A C 1
ATOM 723 O O . VAL A 1 88 ? -30.230 -4.961 34.742 1.00 88.56 88 VAL A O 1
ATOM 726 N N . ARG A 1 89 ? -30.466 -4.086 32.686 1.00 90.31 89 ARG A N 1
ATOM 727 C CA . ARG A 1 89 ? -31.934 -4.220 32.631 1.00 90.31 89 ARG A CA 1
ATOM 728 C C . ARG A 1 89 ? -32.390 -5.601 32.155 1.00 90.31 89 ARG A C 1
ATOM 730 O O . ARG A 1 89 ? -33.542 -5.960 32.358 1.00 90.31 89 ARG A O 1
ATOM 737 N N . LEU A 1 90 ? -31.512 -6.336 31.472 1.00 90.50 90 LEU A N 1
ATOM 738 C CA . LEU A 1 90 ? -31.789 -7.698 31.027 1.00 90.50 90 LEU A CA 1
ATOM 739 C C . LEU A 1 90 ? -31.739 -8.676 32.211 1.00 90.50 90 LEU A C 1
ATOM 741 O O . LEU A 1 90 ? -30.930 -8.476 33.118 1.00 90.50 90 LEU A O 1
ATOM 745 N N . PRO A 1 91 ? -32.537 -9.760 32.188 1.00 92.56 91 PRO A N 1
ATOM 746 C CA . PRO A 1 91 ? -32.370 -10.867 33.120 1.00 92.56 91 PRO A CA 1
ATOM 747 C C . PRO A 1 91 ? -30.933 -11.395 33.095 1.00 92.56 91 PRO A C 1
ATOM 749 O O . PRO A 1 91 ? -30.364 -11.584 32.018 1.00 92.56 91 PRO A O 1
ATOM 752 N N . GLN A 1 92 ? -30.380 -11.670 34.277 1.00 88.44 92 GLN A N 1
ATOM 753 C CA . GLN A 1 92 ? -28.975 -12.045 34.461 1.00 88.44 92 GLN A CA 1
ATOM 754 C C . GLN A 1 92 ? -28.540 -13.183 33.522 1.00 88.44 92 GLN A C 1
ATOM 756 O O . GLN A 1 92 ? -27.585 -13.024 32.768 1.00 88.44 92 GLN A O 1
ATOM 761 N N . HIS A 1 93 ? -29.315 -14.272 33.474 1.00 90.31 93 HIS A N 1
ATOM 762 C CA . HIS A 1 93 ? -29.019 -15.431 32.625 1.00 90.31 93 HIS A CA 1
ATOM 763 C C . HIS A 1 93 ? -29.008 -15.114 31.118 1.00 90.31 93 HIS A C 1
ATOM 765 O O . HIS A 1 93 ? -28.353 -15.807 30.349 1.00 90.31 93 HIS A O 1
ATOM 771 N N . ILE A 1 94 ? -29.737 -14.089 30.661 1.00 91.81 94 ILE A N 1
ATOM 772 C CA . ILE A 1 94 ? -29.695 -13.659 29.256 1.00 91.81 94 ILE A CA 1
ATOM 773 C C . ILE A 1 94 ? -28.431 -12.838 29.027 1.00 91.81 94 ILE A C 1
ATOM 775 O O . ILE A 1 94 ? -27.725 -13.058 28.048 1.00 91.81 94 ILE A O 1
ATOM 779 N N . PHE A 1 95 ? -28.137 -11.907 29.936 1.00 91.56 95 PHE A N 1
ATOM 780 C CA . PHE A 1 95 ? -26.992 -11.014 29.811 1.00 91.56 95 PHE A CA 1
ATOM 781 C C . PHE A 1 95 ? -25.653 -11.756 29.832 1.00 91.56 95 PHE A C 1
ATOM 783 O O . PHE A 1 95 ? -24.774 -11.441 29.034 1.00 91.56 95 PHE A O 1
ATOM 790 N N . GLU A 1 96 ? -25.517 -12.763 30.695 1.00 88.69 96 GLU A N 1
ATOM 791 C CA . GLU A 1 96 ? -24.320 -13.611 30.790 1.00 88.69 96 GLU A CA 1
ATOM 792 C C . GLU A 1 96 ? -24.009 -14.361 29.484 1.00 88.69 96 GLU A C 1
ATOM 794 O O . GLU A 1 96 ? -22.855 -14.691 29.238 1.00 88.69 96 GLU A O 1
ATOM 799 N N . ASN A 1 97 ? -25.009 -14.572 28.620 1.00 89.62 97 ASN A N 1
ATOM 800 C CA . ASN A 1 97 ? -24.853 -15.212 27.309 1.00 89.62 97 ASN A CA 1
ATOM 801 C C . ASN A 1 97 ? -24.634 -14.214 26.152 1.00 89.62 97 ASN A C 1
ATOM 803 O O . ASN A 1 97 ? -24.464 -14.619 24.995 1.00 89.62 97 ASN A O 1
ATOM 807 N N . ILE A 1 98 ? -24.676 -12.906 26.425 1.00 91.00 98 ILE A N 1
ATOM 808 C CA . ILE A 1 98 ? -24.358 -11.872 25.437 1.00 91.00 98 ILE A CA 1
ATOM 809 C C . ILE A 1 98 ? -22.853 -11.661 25.451 1.00 91.00 98 ILE A C 1
ATOM 811 O O . ILE A 1 98 ? -22.286 -11.420 26.507 1.00 91.00 98 ILE A O 1
ATOM 815 N N . ASP A 1 99 ? -22.225 -11.648 24.283 1.00 91.12 99 ASP A N 1
ATOM 816 C CA . ASP A 1 99 ? -20.815 -11.349 24.082 1.00 91.12 99 ASP A CA 1
ATOM 817 C C . ASP A 1 99 ? -20.613 -10.393 22.914 1.00 91.12 99 ASP A C 1
ATOM 819 O O . ASP A 1 99 ? -21.536 -10.080 22.159 1.00 91.12 99 ASP A O 1
ATOM 823 N N . PHE A 1 100 ? -19.391 -9.871 22.796 1.00 92.69 100 PHE A N 1
ATOM 824 C CA . PHE A 1 100 ? -19.036 -9.053 21.647 1.00 92.69 100 PHE A CA 1
ATOM 825 C C . PHE A 1 100 ? -19.215 -9.852 20.357 1.00 92.69 100 PHE A C 1
ATOM 827 O O . PHE A 1 100 ? -18.781 -11.001 20.263 1.00 92.69 100 PHE A O 1
ATOM 834 N N . LEU A 1 101 ? -19.773 -9.206 19.336 1.00 93.31 101 LEU A N 1
ATOM 835 C CA . LEU A 1 101 ? -19.901 -9.791 18.012 1.00 93.31 101 LEU A CA 1
ATOM 836 C C . LEU A 1 101 ? -18.515 -10.231 17.509 1.00 93.31 101 LEU A C 1
ATOM 838 O O . LEU A 1 101 ? -17.555 -9.450 17.613 1.00 93.31 101 LEU A O 1
ATOM 842 N N . PRO A 1 102 ? -18.402 -11.465 16.992 1.00 92.56 102 PRO A N 1
ATOM 843 C CA . PRO A 1 102 ? -17.157 -11.998 16.468 1.00 92.56 102 PRO A CA 1
ATOM 844 C C . PRO A 1 102 ? -16.778 -11.317 15.150 1.00 92.56 102 PRO A C 1
ATOM 846 O O . PRO A 1 102 ? -17.613 -10.744 14.449 1.00 92.56 102 PRO A O 1
ATOM 849 N N . ASP A 1 103 ? -15.498 -11.408 14.808 1.00 91.06 103 ASP A N 1
ATOM 850 C CA . ASP A 1 103 ? -14.988 -11.005 13.500 1.00 91.06 103 ASP A CA 1
ATOM 851 C C . ASP A 1 103 ? -15.363 -12.076 12.454 1.00 91.06 103 ASP A C 1
ATOM 853 O O . ASP A 1 103 ? -15.419 -13.260 12.800 1.00 91.06 103 ASP A O 1
ATOM 857 N N . PRO A 1 104 ? -15.595 -11.715 11.178 1.00 87.56 104 PRO A N 1
ATOM 858 C CA . PRO A 1 104 ? -15.870 -12.696 10.129 1.00 87.56 104 PRO A CA 1
ATOM 859 C C . PRO A 1 104 ? -14.715 -13.700 9.966 1.00 87.56 104 PRO A C 1
ATOM 861 O O . PRO A 1 104 ? -13.576 -13.310 9.700 1.00 87.56 104 PRO A O 1
ATOM 864 N N . ILE A 1 105 ? -15.006 -14.999 10.097 1.00 87.12 105 ILE A N 1
ATOM 865 C CA . ILE A 1 105 ? -14.033 -16.091 9.931 1.00 87.12 105 ILE A CA 1
ATOM 866 C C . ILE A 1 105 ? -14.364 -16.888 8.664 1.00 87.12 105 ILE A C 1
ATOM 868 O O . ILE A 1 105 ? -15.509 -17.303 8.522 1.00 87.12 105 ILE A O 1
ATOM 872 N N . PRO A 1 106 ? -13.414 -17.124 7.743 1.00 84.88 106 PRO A N 1
ATOM 873 C CA . PRO A 1 106 ? -13.642 -17.962 6.572 1.00 84.88 106 PRO A CA 1
ATOM 874 C C . PRO A 1 106 ? -13.948 -19.412 6.950 1.00 84.88 106 PRO A C 1
ATOM 876 O O . PRO A 1 106 ? -13.342 -19.965 7.867 1.00 84.88 106 PRO A O 1
ATOM 879 N N . SER A 1 107 ? -14.842 -20.044 6.197 1.00 78.62 107 SER A N 1
ATOM 880 C CA . SER A 1 107 ? -15.206 -21.447 6.376 1.00 78.62 107 SER A CA 1
ATOM 881 C C . SER A 1 107 ? -14.088 -22.418 5.986 1.00 78.62 107 SER A C 1
ATOM 883 O O . SER A 1 107 ? -13.276 -22.148 5.093 1.00 78.62 107 SER A O 1
ATOM 885 N N . LYS A 1 108 ? -14.056 -23.593 6.635 1.00 67.62 108 LYS A N 1
ATOM 886 C CA . LYS A 1 108 ? -13.021 -24.634 6.426 1.00 67.62 108 LYS A CA 1
ATOM 887 C C . LYS A 1 108 ? -12.831 -25.077 4.969 1.00 67.62 108 LYS A C 1
ATOM 889 O O . LYS A 1 108 ? -11.726 -25.483 4.612 1.00 67.62 108 LYS A O 1
ATOM 894 N N . CYS A 1 109 ? -13.855 -24.964 4.118 1.00 55.75 109 CYS A N 1
ATOM 895 C CA . CYS A 1 109 ? -13.764 -25.307 2.692 1.00 55.75 109 CYS A CA 1
ATOM 896 C C . CYS A 1 109 ? -12.761 -24.435 1.911 1.00 55.75 109 CYS A C 1
ATOM 898 O O . CYS A 1 109 ? -12.449 -24.752 0.766 1.00 55.75 109 CYS A O 1
ATOM 900 N N . ASN A 1 110 ? -12.225 -23.367 2.515 1.00 53.31 110 ASN A N 1
ATOM 901 C CA . ASN A 1 110 ? -11.428 -22.366 1.816 1.00 53.31 110 ASN A CA 1
ATOM 902 C C . ASN A 1 110 ? -9.974 -22.196 2.292 1.00 53.31 110 ASN A C 1
ATOM 904 O O . ASN A 1 110 ? -9.276 -21.327 1.777 1.00 53.31 110 ASN A O 1
ATOM 908 N N . ILE A 1 111 ? -9.443 -23.054 3.176 1.00 50.12 111 ILE A N 1
ATOM 909 C CA . ILE A 1 111 ? -7.981 -23.054 3.424 1.00 50.12 111 ILE A CA 1
ATOM 910 C C . ILE A 1 111 ? -7.211 -23.445 2.141 1.00 50.12 111 ILE A C 1
ATOM 912 O O . ILE A 1 111 ? -6.073 -23.026 1.949 1.00 50.12 111 ILE A O 1
ATOM 916 N N . ILE A 1 112 ? -7.855 -24.183 1.226 1.00 44.81 112 ILE A N 1
ATOM 917 C CA . ILE A 1 112 ? -7.261 -24.660 -0.034 1.00 44.81 112 ILE A CA 1
ATOM 918 C C . ILE A 1 112 ? -7.684 -23.808 -1.255 1.00 44.81 112 ILE A C 1
ATOM 920 O O . ILE A 1 112 ? -6.917 -23.706 -2.209 1.00 44.81 112 ILE A O 1
ATOM 924 N N . PHE A 1 113 ? -8.846 -23.139 -1.231 1.00 40.62 113 PHE A N 1
ATOM 925 C CA . PHE A 1 113 ? -9.438 -22.485 -2.416 1.00 40.62 113 PHE A CA 1
ATOM 926 C C . PHE A 1 113 ? -9.223 -20.963 -2.538 1.00 40.62 113 PHE A C 1
ATOM 928 O O . PHE A 1 113 ? -9.408 -20.423 -3.625 1.00 40.62 113 PHE A O 1
ATOM 935 N N . ILE A 1 114 ? -8.724 -20.263 -1.509 1.00 49.06 114 ILE A N 1
ATOM 936 C CA . ILE A 1 114 ? -8.461 -18.804 -1.582 1.00 49.06 114 ILE A CA 1
ATOM 937 C C . ILE A 1 114 ? -7.387 -18.434 -2.633 1.00 49.06 114 ILE A C 1
ATOM 939 O O . ILE A 1 114 ? -7.265 -17.275 -3.018 1.00 49.06 114 ILE A O 1
ATOM 943 N N . ARG A 1 115 ? -6.628 -19.405 -3.162 1.00 47.97 115 ARG A N 1
ATOM 944 C CA . ARG A 1 115 ? -5.637 -19.164 -4.227 1.00 47.97 115 ARG A CA 1
ATOM 945 C C . ARG A 1 115 ? -6.205 -19.197 -5.649 1.00 47.97 115 ARG A C 1
ATOM 947 O O . ARG A 1 115 ? -5.471 -18.842 -6.567 1.00 47.97 115 ARG A O 1
ATOM 954 N N . ILE A 1 116 ? -7.444 -19.647 -5.868 1.00 47.81 116 ILE A N 1
ATOM 955 C CA . ILE A 1 116 ? -7.955 -19.900 -7.221 1.00 47.81 116 ILE A CA 1
ATOM 956 C C . ILE A 1 116 ? -9.401 -19.393 -7.361 1.00 47.81 116 ILE A C 1
ATOM 958 O O . ILE A 1 116 ? -10.342 -20.020 -6.894 1.00 47.81 116 ILE A O 1
ATOM 962 N N . LEU A 1 117 ? -9.527 -18.302 -8.123 1.00 40.41 117 LEU A N 1
ATOM 963 C CA . LEU A 1 117 ? -10.712 -17.803 -8.834 1.00 40.41 117 LEU A CA 1
ATOM 964 C C . LEU A 1 117 ? -11.730 -16.918 -8.091 1.00 40.41 117 LEU A C 1
ATOM 966 O O . LEU A 1 117 ? -12.449 -17.292 -7.173 1.00 40.41 117 LEU A O 1
ATOM 970 N N . THR A 1 118 ? -11.853 -15.731 -8.680 1.00 49.31 118 THR A N 1
ATOM 971 C CA . THR A 1 118 ? -13.055 -14.920 -8.871 1.00 49.31 118 THR A CA 1
ATOM 972 C C . THR A 1 118 ? -14.340 -15.746 -9.045 1.00 49.31 118 THR A C 1
ATOM 974 O O . THR A 1 118 ? -14.616 -16.215 -10.147 1.00 49.31 118 THR A O 1
ATOM 977 N N . ALA A 1 119 ? -15.162 -15.867 -8.003 1.00 39.94 119 ALA A N 1
ATOM 978 C CA . ALA A 1 119 ? -16.617 -16.000 -8.119 1.00 39.94 119 ALA A CA 1
ATOM 979 C C . ALA A 1 119 ? -17.278 -15.824 -6.743 1.00 39.94 119 ALA A C 1
ATOM 981 O O . ALA A 1 119 ? -16.867 -16.433 -5.760 1.00 39.94 119 ALA A O 1
ATOM 982 N N . ASN A 1 120 ? -18.318 -14.991 -6.704 1.00 48.41 120 ASN A N 1
ATOM 983 C CA . ASN A 1 120 ? -19.224 -14.765 -5.578 1.00 48.41 120 ASN A CA 1
ATOM 984 C C . ASN A 1 120 ? -19.638 -16.058 -4.859 1.00 48.41 120 ASN A C 1
ATOM 986 O O . ASN A 1 120 ? -20.596 -16.714 -5.263 1.00 48.41 120 ASN A O 1
ATOM 990 N N . THR A 1 121 ? -18.994 -16.364 -3.739 1.00 47.28 121 THR A N 1
ATOM 991 C CA . THR A 1 121 ? -19.588 -17.185 -2.684 1.00 47.28 121 THR A CA 1
ATOM 992 C C . THR A 1 121 ? -19.159 -16.585 -1.352 1.00 47.28 121 THR A C 1
ATOM 994 O O . THR A 1 121 ? -17.971 -16.516 -1.046 1.00 47.28 121 THR A O 1
ATOM 997 N N . ASP A 1 122 ? -20.113 -16.075 -0.576 1.00 57.88 122 ASP A N 1
ATOM 998 C CA . ASP A 1 122 ? -19.860 -15.616 0.788 1.00 57.88 122 ASP A CA 1
ATOM 999 C C . ASP A 1 122 ? -19.440 -16.823 1.636 1.00 57.88 122 ASP A C 1
ATOM 1001 O O . ASP A 1 122 ? -20.253 -17.644 2.052 1.00 57.88 122 ASP A O 1
ATOM 1005 N N . CYS A 1 123 ? -18.130 -16.962 1.830 1.00 67.19 123 CYS A N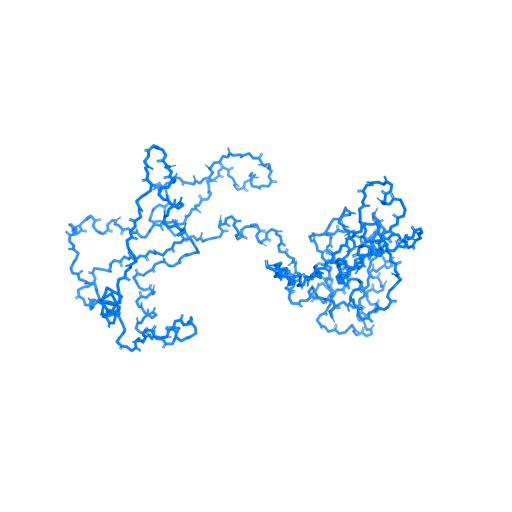 1
ATOM 1006 C CA . CYS A 1 123 ? -17.486 -18.147 2.392 1.00 67.19 123 CYS A CA 1
ATOM 1007 C C . CYS A 1 123 ? -17.142 -17.991 3.878 1.00 67.19 123 CYS A C 1
ATOM 1009 O O . CYS A 1 123 ? -16.077 -18.444 4.296 1.00 67.19 123 CYS A O 1
ATOM 1011 N N . TYR A 1 124 ? -17.995 -17.353 4.679 1.00 82.25 124 TYR A N 1
ATOM 1012 C CA . TYR A 1 124 ? -17.769 -17.193 6.119 1.00 82.25 124 TYR A CA 1
ATOM 1013 C C . TYR A 1 124 ? -18.458 -18.300 6.926 1.00 82.25 124 TYR A C 1
ATOM 10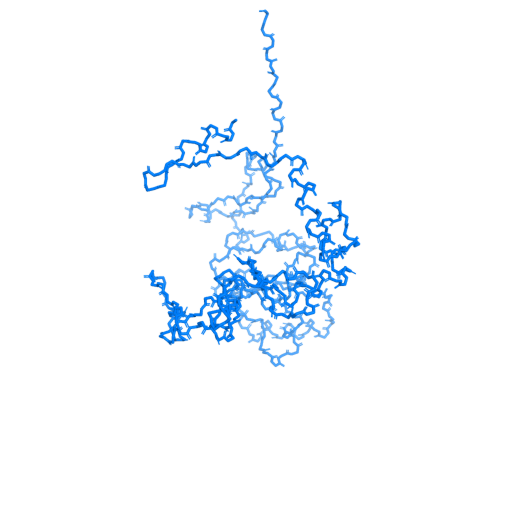15 O O . TYR A 1 124 ? -19.511 -18.806 6.544 1.00 82.25 124 TYR A O 1
ATOM 1023 N N . GLU A 1 125 ? -17.854 -18.686 8.047 1.00 87.19 125 GLU A N 1
ATOM 1024 C CA . GLU A 1 125 ? -18.485 -19.545 9.043 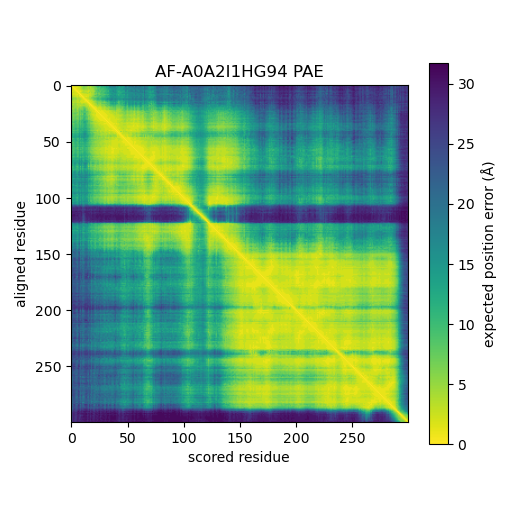1.00 87.19 125 GLU A CA 1
ATOM 1025 C C . GLU A 1 125 ? -19.776 -18.895 9.561 1.00 87.19 125 GLU A C 1
ATOM 1027 O O . GLU A 1 125 ? -19.869 -17.676 9.734 1.00 87.19 125 GLU A O 1
ATOM 1032 N N . GLY A 1 126 ? -20.788 -19.722 9.828 1.00 89.12 126 GLY A N 1
ATOM 1033 C CA . GLY A 1 126 ? -22.065 -19.243 10.347 1.00 89.12 126 GLY A CA 1
ATOM 1034 C C . GLY A 1 126 ? -21.921 -18.623 11.740 1.00 89.12 126 GLY A C 1
ATOM 1035 O O . GLY A 1 126 ? -21.147 -19.106 12.563 1.00 89.12 126 GLY A O 1
ATOM 1036 N N . PHE A 1 127 ? -22.725 -17.595 12.042 1.00 90.75 127 PHE A N 1
ATOM 1037 C CA . PHE A 1 127 ? -22.668 -16.857 13.315 1.00 90.75 127 PHE A CA 1
ATOM 1038 C C . PHE A 1 127 ? -22.642 -17.768 14.548 1.00 90.75 127 PHE A C 1
ATOM 1040 O O . PHE A 1 127 ? -21.795 -17.601 15.415 1.00 90.75 127 PHE A O 1
ATOM 1047 N N . LYS A 1 128 ? -23.526 -18.773 14.610 1.00 90.75 128 LYS A N 1
ATOM 1048 C CA . LYS A 1 128 ? -23.605 -19.706 15.749 1.00 90.75 128 LYS A CA 1
ATOM 1049 C C . LYS A 1 128 ? -22.316 -20.504 15.974 1.00 90.75 128 LYS A C 1
ATOM 1051 O O . LYS A 1 128 ? -22.064 -20.918 17.096 1.00 90.75 128 LYS A O 1
ATOM 1056 N N . THR A 1 129 ? -21.531 -20.725 14.922 1.00 90.12 129 THR A N 1
ATOM 1057 C CA . THR A 1 129 ? -20.252 -21.441 14.983 1.00 90.12 129 THR A CA 1
ATOM 1058 C C . THR A 1 129 ? -19.139 -20.553 15.538 1.00 90.12 129 THR A C 1
ATOM 1060 O O . THR A 1 129 ? -18.263 -21.044 16.241 1.00 90.12 129 THR A O 1
ATOM 1063 N N . VAL A 1 130 ? -19.160 -19.255 15.212 1.00 92.06 130 VAL A N 1
ATOM 1064 C CA . VAL A 1 130 ? -18.099 -18.298 15.584 1.00 92.06 130 VAL A CA 1
ATOM 1065 C C . VAL A 1 130 ? -18.402 -17.508 16.853 1.00 92.06 130 VAL A C 1
ATOM 1067 O O . VAL A 1 130 ? -17.492 -16.963 17.478 1.00 92.06 130 VAL A O 1
ATOM 1070 N N . TYR A 1 131 ? -19.668 -17.403 17.239 1.00 94.12 131 TYR A N 1
ATOM 1071 C CA . TYR A 1 131 ? -20.074 -16.685 18.438 1.00 94.12 131 TYR A CA 1
ATOM 1072 C C . TYR A 1 131 ? -19.472 -17.344 19.687 1.00 94.12 131 TYR A C 1
ATOM 1074 O O . TYR A 1 131 ? -19.410 -18.568 19.775 1.00 94.12 131 TYR A O 1
ATOM 1082 N N . ASN A 1 132 ? -18.999 -16.528 20.632 1.00 90.06 132 ASN A N 1
ATOM 1083 C CA . ASN A 1 132 ? -18.257 -16.946 21.833 1.00 90.06 132 ASN A CA 1
ATOM 1084 C C . ASN A 1 132 ? -16.910 -17.646 21.562 1.00 90.06 132 ASN A C 1
ATOM 1086 O O . ASN A 1 132 ? -16.379 -18.334 22.431 1.00 90.06 132 ASN A O 1
ATOM 1090 N N . THR A 1 133 ? -16.331 -17.462 20.371 1.00 90.62 133 THR A N 1
ATOM 1091 C CA . THR A 1 133 ? -14.966 -17.912 20.055 1.00 90.62 133 THR A CA 1
ATOM 1092 C C . THR A 1 133 ? -14.015 -16.726 19.904 1.00 90.62 133 THR A C 1
ATOM 1094 O O . THR A 1 133 ? -14.435 -15.602 19.608 1.00 90.62 133 THR A O 1
ATOM 1097 N N . GLU A 1 134 ? -12.716 -16.955 20.111 1.00 88.00 134 GLU A N 1
ATOM 1098 C CA . GLU A 1 134 ? -11.707 -15.928 19.864 1.00 88.00 134 GLU A CA 1
ATOM 1099 C C . GLU A 1 134 ? -11.503 -15.734 18.355 1.00 88.00 134 GLU A C 1
ATOM 1101 O O . GLU A 1 134 ? -11.125 -16.652 17.624 1.00 88.00 134 GLU A O 1
ATOM 1106 N N . THR A 1 135 ? -11.744 -14.512 17.881 1.00 91.12 135 THR A N 1
ATOM 1107 C CA . THR A 1 135 ? -11.617 -14.135 16.469 1.00 91.12 135 THR A CA 1
ATOM 1108 C C . THR A 1 135 ? -10.709 -12.919 16.303 1.00 91.12 135 THR A C 1
ATOM 1110 O O . THR A 1 135 ? -10.530 -12.124 17.230 1.00 91.12 135 THR A O 1
ATOM 1113 N N . SER A 1 136 ? -10.160 -12.740 15.099 1.00 89.38 136 SER A N 1
ATOM 1114 C CA . SER A 1 136 ? -9.297 -11.602 14.775 1.00 89.38 136 SER A CA 1
ATOM 1115 C C . SER A 1 136 ? -9.538 -11.050 13.372 1.00 89.38 136 SER A C 1
ATOM 1117 O O . SER A 1 136 ? -10.074 -11.727 12.497 1.00 89.38 136 SER A O 1
ATOM 1119 N N . GLU A 1 137 ? -9.075 -9.821 13.129 1.00 89.69 137 GLU A N 1
ATOM 1120 C CA . GLU A 1 137 ? -9.240 -9.113 11.848 1.00 89.69 137 GLU A CA 1
ATOM 1121 C C . GLU A 1 137 ? -8.308 -9.603 10.725 1.00 89.69 137 GLU A C 1
ATOM 1123 O O . GLU A 1 137 ? -8.234 -8.977 9.668 1.00 89.69 137 GLU A O 1
ATOM 1128 N N . LYS A 1 138 ? -7.584 -10.714 10.915 1.00 85.56 138 LYS A N 1
ATOM 1129 C CA . LYS A 1 138 ? -6.615 -11.228 9.927 1.00 85.56 138 LYS A CA 1
ATOM 1130 C C . LYS A 1 138 ? -7.239 -11.546 8.563 1.00 85.56 138 LYS A C 1
ATOM 1132 O O . LYS A 1 138 ? -6.551 -11.482 7.552 1.00 85.56 138 LYS A O 1
ATOM 1137 N N . TYR A 1 139 ? -8.533 -11.862 8.540 1.00 84.31 139 TYR A N 1
ATOM 1138 C CA . TYR A 1 139 ? -9.282 -12.196 7.326 1.00 84.31 139 TYR A CA 1
ATO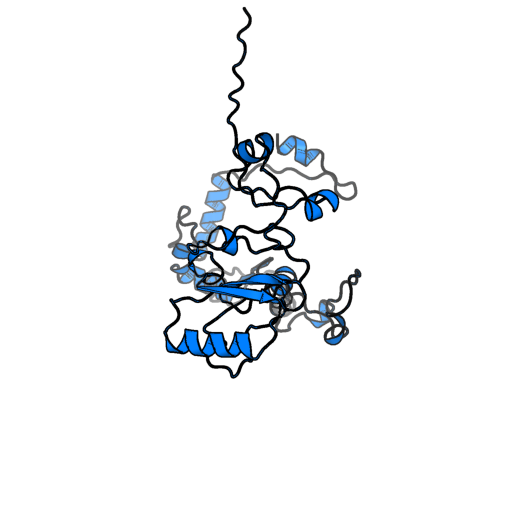M 1139 C C . TYR A 1 139 ? -10.037 -11.004 6.730 1.00 84.31 139 TYR A C 1
ATOM 1141 O O . TYR A 1 139 ? -10.867 -11.163 5.840 1.00 84.31 139 TYR A O 1
ATOM 1149 N N . ARG A 1 140 ? -9.767 -9.789 7.216 1.00 85.06 140 ARG A N 1
ATOM 1150 C CA . ARG A 1 140 ? -10.354 -8.573 6.664 1.00 85.06 140 ARG A CA 1
ATOM 1151 C C . ARG A 1 140 ? -9.918 -8.418 5.198 1.00 85.06 140 ARG A C 1
ATOM 1153 O O . ARG A 1 140 ? -8.710 -8.340 4.965 1.00 85.06 140 ARG A O 1
ATOM 1160 N N . PRO A 1 141 ? -10.837 -8.268 4.222 1.00 80.75 141 PRO A N 1
ATOM 1161 C CA . PRO A 1 141 ? -10.482 -8.230 2.799 1.00 80.75 141 PRO A CA 1
ATOM 1162 C C . PRO A 1 141 ? -9.416 -7.187 2.451 1.00 80.75 141 PRO A C 1
ATOM 1164 O O . PRO A 1 141 ? -8.473 -7.472 1.720 1.00 80.75 141 PRO A O 1
ATOM 1167 N N . THR A 1 142 ? -9.503 -5.991 3.040 1.00 81.38 142 THR A N 1
ATOM 1168 C CA . THR A 1 142 ? -8.504 -4.930 2.838 1.00 81.38 142 THR A CA 1
ATOM 1169 C C . THR A 1 142 ? -7.139 -5.269 3.424 1.00 81.38 142 THR A C 1
ATOM 1171 O O . THR A 1 142 ? -6.128 -4.870 2.855 1.00 81.38 142 THR A O 1
ATOM 1174 N N . LEU A 1 143 ? -7.083 -5.996 4.547 1.00 83.12 143 LEU A N 1
ATOM 1175 C CA . LEU A 1 143 ? -5.817 -6.444 5.126 1.00 83.12 143 LEU A CA 1
ATOM 1176 C C . LEU A 1 143 ? -5.216 -7.575 4.295 1.00 83.12 143 LEU A C 1
ATOM 1178 O O . LEU A 1 143 ? -4.035 -7.516 3.981 1.00 83.12 143 LEU A O 1
ATOM 1182 N N . MET A 1 144 ? -6.028 -8.551 3.889 1.00 82.44 144 MET A N 1
ATOM 1183 C CA . MET A 1 144 ? -5.588 -9.653 3.032 1.00 82.44 144 MET A CA 1
ATOM 1184 C C . MET A 1 144 ? -5.036 -9.136 1.703 1.00 82.44 144 MET A C 1
ATOM 1186 O O . MET A 1 144 ? -3.915 -9.476 1.338 1.00 82.44 144 MET A O 1
ATOM 1190 N N . ALA A 1 145 ? -5.764 -8.233 1.041 1.00 80.81 145 ALA A N 1
ATOM 1191 C CA . ALA A 1 145 ? -5.295 -7.591 -0.180 1.00 80.81 145 ALA A CA 1
ATOM 1192 C C . ALA A 1 145 ? -4.010 -6.781 0.059 1.00 80.81 145 ALA A C 1
ATOM 1194 O O . ALA A 1 145 ? -3.098 -6.818 -0.763 1.00 80.81 145 ALA A O 1
ATOM 1195 N N . ALA A 1 146 ? -3.899 -6.061 1.180 1.00 83.50 146 ALA A N 1
ATOM 1196 C CA . ALA A 1 146 ? -2.678 -5.328 1.509 1.00 83.50 146 ALA A CA 1
ATOM 1197 C C . ALA A 1 146 ? -1.482 -6.262 1.754 1.00 83.50 146 ALA A C 1
ATOM 1199 O O . ALA A 1 146 ? -0.383 -5.946 1.317 1.00 83.50 146 ALA A O 1
ATOM 1200 N N . MET A 1 147 ? -1.687 -7.405 2.415 1.00 82.69 147 MET A N 1
ATOM 1201 C CA . MET A 1 147 ? -0.651 -8.413 2.659 1.00 82.69 147 MET A CA 1
ATOM 1202 C C . MET A 1 147 ? -0.216 -9.107 1.366 1.00 82.69 147 MET A C 1
ATOM 1204 O O . MET A 1 147 ? 0.974 -9.302 1.146 1.00 82.69 147 MET A O 1
ATOM 1208 N N . GLU A 1 148 ? -1.159 -9.440 0.486 1.00 81.50 148 GLU A N 1
ATOM 1209 C CA . GLU A 1 148 ? -0.865 -10.050 -0.813 1.00 81.50 148 GLU A CA 1
ATOM 1210 C C . GLU A 1 148 ? -0.077 -9.103 -1.727 1.00 81.50 148 GLU A C 1
ATOM 1212 O O . GLU A 1 148 ? 0.854 -9.528 -2.415 1.00 81.50 148 GLU A O 1
ATOM 1217 N N . ASN A 1 149 ? -0.409 -7.811 -1.684 1.00 83.12 149 ASN A N 1
ATOM 1218 C CA . ASN A 1 149 ? 0.271 -6.759 -2.438 1.00 83.12 149 ASN A CA 1
ATOM 1219 C C . ASN A 1 149 ? 1.477 -6.160 -1.700 1.00 83.12 149 ASN A C 1
ATOM 1221 O O . ASN A 1 149 ? 2.107 -5.233 -2.216 1.00 83.12 149 ASN A O 1
ATOM 1225 N N . ALA A 1 150 ? 1.809 -6.653 -0.505 1.00 87.25 150 ALA A N 1
ATOM 1226 C CA . ALA A 1 150 ? 2.954 -6.159 0.238 1.00 87.25 150 ALA A CA 1
ATOM 1227 C C . ALA A 1 150 ? 4.246 -6.556 -0.479 1.00 87.25 150 ALA A C 1
ATOM 1229 O O . ALA A 1 150 ? 4.453 -7.707 -0.867 1.00 87.25 150 ALA A O 1
ATOM 1230 N N . GLU A 1 151 ? 5.128 -5.580 -0.642 1.00 92.81 151 GLU A N 1
ATOM 1231 C CA . GLU A 1 151 ? 6.496 -5.822 -1.077 1.00 92.81 151 GLU A CA 1
ATOM 1232 C C . GLU A 1 151 ? 7.293 -6.374 0.110 1.00 92.81 151 GLU A C 1
ATOM 1234 O O . GLU A 1 151 ? 7.073 -5.965 1.252 1.00 92.81 151 GLU A O 1
ATOM 1239 N N . ARG A 1 152 ? 8.261 -7.257 -0.150 1.00 92.25 152 ARG A N 1
ATOM 1240 C CA . ARG A 1 152 ? 9.200 -7.715 0.887 1.00 92.25 152 ARG A CA 1
ATOM 1241 C C . ARG A 1 152 ? 10.020 -6.554 1.457 1.00 92.25 152 ARG A C 1
ATOM 1243 O O . ARG A 1 152 ? 10.367 -6.535 2.636 1.00 92.25 152 ARG A O 1
ATOM 1250 N N . ALA A 1 153 ? 10.341 -5.581 0.608 1.00 93.06 153 ALA A N 1
ATOM 1251 C CA . ALA A 1 153 ? 11.061 -4.390 1.015 1.00 93.06 153 ALA A CA 1
ATOM 1252 C C . ALA A 1 153 ? 10.205 -3.518 1.953 1.00 93.06 153 ALA A C 1
ATOM 1254 O O . ALA A 1 153 ? 9.045 -3.238 1.637 1.00 93.06 153 ALA A O 1
ATOM 1255 N N . PRO A 1 154 ? 10.778 -2.990 3.049 1.00 91.81 154 PRO A N 1
ATOM 1256 C CA . PRO A 1 154 ? 10.117 -1.981 3.867 1.00 91.81 154 PRO A CA 1
ATOM 1257 C C . PRO A 1 154 ? 9.601 -0.800 3.018 1.00 91.81 154 PRO A C 1
ATOM 1259 O O . PRO A 1 154 ? 10.353 -0.293 2.178 1.00 91.81 154 PRO A O 1
ATOM 1262 N N . PRO A 1 155 ? 8.376 -0.282 3.254 1.00 85.94 155 PRO A N 1
ATOM 1263 C CA . PRO A 1 155 ? 7.777 0.761 2.411 1.00 85.94 155 PRO A CA 1
ATOM 1264 C C . PRO A 1 155 ? 8.639 2.020 2.235 1.00 85.94 155 PRO A C 1
ATOM 1266 O O . PRO A 1 155 ? 8.638 2.633 1.169 1.00 85.94 155 PRO A O 1
ATOM 1269 N N . ALA A 1 156 ? 9.418 2.388 3.256 1.00 92.38 156 ALA A N 1
ATOM 1270 C CA . ALA A 1 156 ? 10.310 3.548 3.220 1.00 92.38 156 ALA A CA 1
ATOM 1271 C C . ALA A 1 156 ? 11.487 3.399 2.229 1.00 92.38 156 ALA A C 1
ATOM 1273 O O . ALA A 1 156 ? 12.045 4.404 1.780 1.00 92.38 156 ALA A O 1
ATOM 1274 N N . ILE A 1 157 ? 11.859 2.165 1.868 1.00 94.75 157 ILE A N 1
ATOM 1275 C CA . ILE A 1 157 ? 13.006 1.876 0.997 1.00 94.75 157 ILE A CA 1
ATOM 1276 C C . ILE A 1 157 ? 12.653 2.033 -0.487 1.00 94.75 157 ILE A C 1
ATOM 1278 O O . ILE A 1 157 ? 13.517 2.409 -1.273 1.00 94.75 157 ILE A O 1
ATOM 1282 N N . LEU A 1 158 ? 11.403 1.815 -0.900 1.00 94.12 158 LEU A N 1
ATOM 1283 C CA . LEU A 1 158 ? 11.006 1.818 -2.317 1.00 94.12 158 LEU A CA 1
ATOM 1284 C C . LEU A 1 158 ? 10.756 3.233 -2.872 1.00 94.12 158 LEU A C 1
ATOM 1286 O O . LEU A 1 158 ? 9.692 3.539 -3.417 1.00 94.12 158 LEU A O 1
ATOM 1290 N N . THR A 1 159 ? 11.749 4.111 -2.725 1.00 94.06 159 THR A N 1
ATOM 1291 C CA . THR A 1 159 ? 11.711 5.517 -3.146 1.00 94.06 159 THR A CA 1
ATOM 1292 C C . THR A 1 159 ? 12.889 5.865 -4.060 1.00 94.06 159 THR A C 1
ATOM 1294 O O . THR A 1 159 ? 13.941 5.226 -4.033 1.00 94.06 159 THR A O 1
ATOM 1297 N N . ASN A 1 160 ? 12.748 6.916 -4.872 1.00 92.31 160 ASN A N 1
ATOM 1298 C CA . ASN A 1 160 ? 13.771 7.333 -5.842 1.00 92.31 160 ASN A CA 1
ATOM 1299 C C . ASN A 1 160 ? 15.127 7.695 -5.201 1.00 92.31 160 ASN A C 1
ATOM 1301 O O . ASN A 1 160 ? 16.177 7.469 -5.796 1.00 92.31 160 ASN A O 1
ATOM 1305 N N . THR A 1 161 ? 15.126 8.226 -3.974 1.00 94.06 161 THR A N 1
ATOM 1306 C CA . THR A 1 161 ? 16.356 8.566 -3.232 1.00 94.06 161 THR A CA 1
ATOM 1307 C C . THR A 1 161 ? 17.108 7.336 -2.720 1.00 94.06 161 THR A C 1
ATOM 1309 O O . THR A 1 161 ? 18.284 7.431 -2.353 1.00 94.06 161 THR A O 1
ATOM 1312 N N . LYS A 1 162 ? 16.448 6.176 -2.706 1.00 95.69 162 LYS A N 1
ATOM 1313 C CA . LYS A 1 162 ? 16.972 4.895 -2.231 1.00 95.69 162 LYS A CA 1
ATOM 1314 C C . LYS A 1 162 ? 17.366 3.949 -3.362 1.00 95.69 162 LYS A C 1
ATOM 1316 O O . LYS A 1 162 ? 17.949 2.907 -3.084 1.00 95.69 162 LYS A O 1
ATOM 1321 N N . VAL A 1 163 ? 17.164 4.348 -4.620 1.00 95.88 163 VAL A N 1
ATOM 1322 C CA . VAL A 1 163 ? 17.729 3.651 -5.784 1.00 95.88 163 VAL A CA 1
ATOM 1323 C C . VAL A 1 163 ? 19.260 3.706 -5.711 1.00 95.88 163 VAL A C 1
ATOM 1325 O O . VAL A 1 163 ? 19.853 4.766 -5.468 1.00 95.88 163 VAL A O 1
ATOM 1328 N N . ARG A 1 164 ? 19.910 2.553 -5.861 1.00 94.44 164 ARG A N 1
ATOM 1329 C CA . ARG A 1 164 ? 21.374 2.386 -5.829 1.00 94.44 164 ARG A CA 1
ATOM 1330 C C . ARG A 1 164 ? 21.930 1.938 -7.157 1.00 94.44 164 ARG A C 1
ATOM 1332 O O . ARG A 1 164 ? 22.991 2.434 -7.548 1.00 94.44 164 ARG A O 1
ATOM 1339 N N . ASP A 1 165 ? 21.193 1.061 -7.817 1.00 93.62 165 ASP A N 1
ATOM 1340 C CA . ASP A 1 165 ? 21.529 0.564 -9.133 1.00 93.62 165 ASP A CA 1
ATOM 1341 C C . ASP A 1 165 ? 20.276 0.132 -9.906 1.00 93.62 165 ASP A C 1
ATOM 1343 O O . ASP A 1 165 ? 19.148 0.333 -9.439 1.00 93.62 165 ASP A O 1
ATOM 1347 N N . ILE A 1 166 ? 20.478 -0.450 -11.082 1.00 94.75 166 ILE A N 1
ATOM 1348 C CA . ILE A 1 166 ? 19.441 -1.102 -11.880 1.00 94.75 166 ILE A CA 1
ATOM 1349 C C . ILE A 1 166 ? 19.864 -2.522 -12.252 1.00 94.75 166 ILE A C 1
ATOM 1351 O O . ILE A 1 166 ? 21.050 -2.832 -12.315 1.00 94.75 166 ILE A O 1
ATOM 1355 N N . ILE A 1 167 ? 18.880 -3.372 -12.517 1.00 94.94 167 ILE A N 1
ATOM 1356 C CA . ILE A 1 167 ? 19.079 -4.712 -13.068 1.00 94.94 167 ILE A CA 1
ATOM 1357 C C . ILE A 1 167 ? 18.154 -4.912 -14.263 1.00 94.94 167 ILE A C 1
ATOM 1359 O O . ILE A 1 167 ? 17.016 -4.441 -14.262 1.00 94.94 167 ILE A O 1
ATOM 1363 N N . GLN A 1 168 ? 18.645 -5.574 -15.305 1.00 95.50 168 GLN A N 1
ATOM 1364 C CA . GLN A 1 168 ? 17.843 -5.894 -16.477 1.00 95.50 168 GLN A CA 1
ATOM 1365 C C . GLN A 1 168 ? 17.136 -7.231 -16.266 1.00 95.50 168 GLN A C 1
ATOM 1367 O O . GLN A 1 168 ? 17.752 -8.211 -15.863 1.00 95.50 168 GLN A O 1
ATOM 1372 N N . CYS A 1 169 ? 15.833 -7.277 -16.532 1.00 96.75 169 CYS A N 1
ATOM 1373 C CA . CYS A 1 169 ? 15.099 -8.534 -16.540 1.00 96.75 169 CYS A CA 1
ATOM 1374 C C . CYS A 1 169 ? 15.473 -9.356 -17.776 1.00 96.75 169 CYS A C 1
ATOM 1376 O O . CYS A 1 169 ? 15.313 -8.870 -18.894 1.00 96.75 169 CYS A O 1
ATOM 1378 N N . PHE A 1 170 ? 15.871 -10.609 -17.571 1.00 95.62 170 PHE A N 1
ATOM 1379 C CA . PHE A 1 170 ? 16.203 -11.556 -18.631 1.00 95.62 170 PHE A CA 1
ATOM 1380 C C . PHE A 1 170 ? 15.024 -11.786 -19.589 1.00 95.62 170 PHE A C 1
ATOM 1382 O O . PHE A 1 170 ? 15.166 -11.644 -20.800 1.00 95.62 170 PHE A O 1
ATOM 1389 N N . GLN A 1 171 ? 13.822 -12.042 -19.058 1.00 95.44 171 GLN A N 1
ATOM 1390 C CA . GLN A 1 171 ? 12.654 -12.365 -19.885 1.00 95.44 171 GLN A CA 1
ATOM 1391 C C . GLN A 1 171 ? 12.135 -11.199 -20.745 1.00 95.44 171 GLN A C 1
ATOM 1393 O O . GLN A 1 171 ? 11.694 -11.421 -21.870 1.00 95.44 171 GLN A O 1
ATOM 1398 N N . CYS A 1 172 ? 12.108 -9.967 -20.224 1.00 95.62 172 CYS A N 1
ATOM 1399 C CA . CYS A 1 172 ? 11.479 -8.837 -20.928 1.00 95.62 172 CYS A CA 1
ATOM 1400 C C . CYS A 1 172 ? 12.422 -7.690 -21.296 1.00 95.62 172 CYS A C 1
ATOM 1402 O O . CYS A 1 172 ? 11.967 -6.708 -21.883 1.00 95.62 172 CYS A O 1
ATOM 1404 N N . GLY A 1 173 ? 13.696 -7.763 -20.911 1.00 94.69 173 GLY A N 1
ATOM 1405 C CA . GLY A 1 173 ? 14.710 -6.747 -21.194 1.00 94.69 173 GLY A CA 1
ATOM 1406 C C . GLY A 1 173 ? 14.524 -5.413 -20.463 1.00 94.69 173 GLY A C 1
ATOM 1407 O O . GLY A 1 173 ? 15.340 -4.512 -20.646 1.00 94.69 173 GLY A O 1
ATOM 1408 N N . LYS A 1 174 ? 13.478 -5.253 -19.640 1.00 96.50 174 LYS A N 1
ATOM 1409 C CA . LYS A 1 174 ? 13.208 -4.011 -18.900 1.00 96.50 174 LYS A CA 1
ATOM 1410 C C . LYS A 1 174 ? 14.154 -3.848 -17.715 1.00 96.50 174 LYS A C 1
ATOM 1412 O O . LYS A 1 174 ? 14.414 -4.807 -16.990 1.00 96.50 174 LYS A O 1
ATOM 1417 N N . PHE A 1 175 ? 14.572 -2.611 -17.460 1.00 95.81 175 PHE A N 1
ATOM 1418 C CA . PHE A 1 175 ? 15.311 -2.255 -16.251 1.00 95.81 175 PHE A CA 1
ATOM 1419 C C . PHE A 1 175 ? 14.387 -2.162 -15.031 1.00 95.81 175 PHE A C 1
ATOM 1421 O O . PHE A 1 175 ? 13.314 -1.552 -15.085 1.00 95.81 175 PHE A O 1
ATOM 1428 N N . ARG A 1 176 ? 14.835 -2.742 -13.918 1.00 96.56 176 ARG A N 1
ATOM 1429 C CA . ARG A 1 176 ? 14.220 -2.661 -12.591 1.00 96.56 176 ARG A CA 1
ATOM 1430 C C . ARG A 1 176 ? 15.168 -1.972 -11.625 1.00 96.56 176 ARG A C 1
ATOM 1432 O O . ARG A 1 176 ? 16.383 -2.149 -11.697 1.00 96.56 176 ARG A O 1
ATOM 1439 N N . CYS A 1 177 ? 14.612 -1.143 -10.754 1.00 96.62 177 CYS A N 1
ATOM 1440 C CA . CYS A 1 177 ? 15.381 -0.395 -9.775 1.00 96.62 177 CYS A CA 1
ATOM 1441 C C . CYS A 1 177 ? 15.802 -1.300 -8.619 1.00 96.62 177 CYS A C 1
ATOM 1443 O O . CYS A 1 177 ? 15.000 -2.059 -8.075 1.00 96.62 177 CYS A O 1
ATOM 1445 N N . LEU A 1 178 ? 17.056 -1.148 -8.207 1.00 96.00 178 LEU A N 1
ATOM 1446 C CA . LEU A 1 178 ? 17.596 -1.756 -7.003 1.00 96.00 178 LEU A CA 1
ATOM 1447 C C . LEU A 1 178 ? 17.635 -0.733 -5.884 1.00 96.00 178 LEU A C 1
ATOM 1449 O O . LEU A 1 178 ? 18.244 0.332 -6.017 1.00 96.00 178 LEU A O 1
ATOM 1453 N N . TYR A 1 179 ? 17.011 -1.073 -4.767 1.00 96.94 179 TYR A N 1
ATOM 1454 C CA . TYR A 1 179 ? 16.846 -0.198 -3.621 1.00 96.94 179 TYR A CA 1
ATOM 1455 C C . TYR A 1 179 ? 17.687 -0.680 -2.443 1.00 96.94 179 TYR A C 1
ATOM 1457 O O . TYR A 1 179 ? 17.788 -1.877 -2.177 1.00 96.94 179 TYR A O 1
ATOM 1465 N N . SER A 1 180 ? 18.269 0.262 -1.705 1.00 96.31 180 SER A N 1
ATOM 1466 C CA . SER A 1 180 ? 18.881 -0.012 -0.405 1.00 96.31 180 SER A CA 1
ATOM 1467 C C . SER A 1 180 ? 18.820 1.220 0.485 1.00 96.31 180 SER A C 1
ATOM 1469 O O . SER A 1 180 ? 18.909 2.363 0.018 1.00 96.31 180 SER A O 1
ATOM 1471 N N . GLU A 1 181 ? 18.721 0.992 1.792 1.00 95.62 181 GLU A N 1
ATOM 1472 C CA . GLU A 1 181 ? 18.665 2.060 2.784 1.00 95.62 181 GLU A CA 1
ATOM 1473 C C . GLU A 1 181 ? 19.903 2.966 2.701 1.00 95.62 181 GLU A C 1
ATOM 1475 O O . GLU A 1 181 ? 19.793 4.198 2.622 1.00 95.62 181 GLU A O 1
ATOM 1480 N N . LYS A 1 182 ? 21.083 2.344 2.603 1.00 94.19 182 LYS A N 1
ATOM 1481 C CA . LYS A 1 182 ? 22.396 2.997 2.527 1.00 94.19 182 LYS A CA 1
ATOM 1482 C C . LYS A 1 182 ? 23.024 2.812 1.147 1.00 94.19 182 LYS A C 1
ATOM 1484 O O . LYS A 1 182 ? 22.537 2.044 0.321 1.00 94.19 182 LYS A O 1
ATOM 1489 N N . ALA A 1 183 ? 24.078 3.571 0.859 1.00 93.12 183 ALA A N 1
ATOM 1490 C CA . ALA A 1 183 ? 24.902 3.309 -0.316 1.00 93.12 183 ALA A CA 1
ATOM 1491 C C . ALA A 1 183 ? 25.617 1.957 -0.164 1.00 93.12 183 ALA A C 1
ATOM 1493 O O . ALA A 1 183 ? 26.022 1.604 0.943 1.00 93.12 183 ALA A O 1
ATOM 1494 N N . LEU A 1 184 ? 25.779 1.224 -1.269 1.00 93.94 184 LEU A N 1
ATOM 1495 C CA . LEU A 1 184 ? 26.467 -0.066 -1.251 1.00 93.94 184 LEU A CA 1
ATOM 1496 C C . LEU A 1 184 ? 27.959 0.111 -0.959 1.00 93.94 184 LEU A C 1
ATOM 1498 O O . LEU A 1 184 ? 28.618 0.966 -1.564 1.00 93.94 184 LEU A O 1
ATOM 1502 N N . THR A 1 185 ? 28.488 -0.732 -0.076 1.00 96.12 185 THR A N 1
ATOM 1503 C CA . THR A 1 185 ? 29.931 -0.839 0.171 1.00 96.12 185 THR A CA 1
ATOM 1504 C C . THR A 1 185 ? 30.641 -1.461 -1.030 1.00 96.12 185 THR A C 1
ATOM 1506 O O . THR A 1 185 ? 30.011 -2.075 -1.891 1.00 96.12 185 THR A O 1
ATOM 1509 N N . THR A 1 186 ? 31.967 -1.336 -1.098 1.00 95.69 186 THR A N 1
ATOM 1510 C CA . THR A 1 186 ? 32.763 -1.967 -2.163 1.00 95.69 186 THR A CA 1
ATOM 1511 C C . THR A 1 186 ? 32.538 -3.478 -2.218 1.00 95.69 186 THR A C 1
ATOM 1513 O O . THR A 1 186 ? 32.322 -4.015 -3.296 1.00 95.69 186 THR A O 1
ATOM 1516 N N . VAL A 1 187 ? 32.482 -4.142 -1.058 1.00 95.44 187 VAL A N 1
ATOM 1517 C CA . VAL A 1 187 ? 32.214 -5.586 -0.964 1.00 95.44 187 VAL A CA 1
ATOM 1518 C C . VAL A 1 187 ? 30.825 -5.924 -1.503 1.00 95.44 187 VAL A C 1
ATOM 1520 O O . VAL A 1 187 ? 30.691 -6.808 -2.339 1.00 95.44 187 VAL A O 1
ATOM 1523 N N . GLN A 1 188 ? 29.792 -5.180 -1.095 1.00 95.56 188 GLN A N 1
ATOM 1524 C CA . GLN A 1 188 ? 28.423 -5.407 -1.572 1.00 95.56 188 GLN A CA 1
ATOM 1525 C C . GLN A 1 188 ? 28.285 -5.182 -3.078 1.00 95.56 188 GLN A C 1
ATOM 1527 O O . GLN A 1 188 ? 27.527 -5.894 -3.728 1.00 95.56 188 GLN A O 1
ATOM 1532 N N . LYS A 1 189 ? 29.010 -4.207 -3.640 1.00 94.56 189 LYS A N 1
ATOM 1533 C CA . LYS A 1 189 ? 29.054 -3.994 -5.091 1.00 94.56 189 LYS A CA 1
ATOM 1534 C C . LYS A 1 189 ? 29.693 -5.180 -5.802 1.00 94.56 189 LYS A C 1
ATOM 1536 O O . LYS A 1 189 ? 29.127 -5.634 -6.786 1.00 94.56 189 LYS A O 1
ATOM 1541 N N . SER A 1 190 ? 30.824 -5.687 -5.309 1.00 94.31 190 SER A N 1
ATOM 1542 C CA . SER A 1 190 ? 31.481 -6.861 -5.895 1.00 94.31 190 SER A CA 1
ATOM 1543 C C . SER A 1 190 ? 30.580 -8.094 -5.852 1.00 94.31 190 SER A C 1
ATOM 1545 O O . SER A 1 190 ? 30.424 -8.766 -6.864 1.00 94.31 190 SER A O 1
ATOM 1547 N N . GLU A 1 191 ? 29.925 -8.349 -4.719 1.00 94.31 191 GLU A N 1
ATOM 1548 C CA . GLU A 1 191 ? 28.974 -9.459 -4.592 1.00 94.31 191 GLU A CA 1
ATOM 1549 C C . GLU A 1 191 ? 27.763 -9.278 -5.513 1.00 94.31 191 GLU A C 1
ATOM 1551 O O . GLU A 1 191 ? 27.351 -10.214 -6.187 1.00 94.31 191 GLU A O 1
ATOM 1556 N N . PHE A 1 192 ? 27.232 -8.059 -5.631 1.00 94.12 192 PHE A N 1
ATOM 1557 C CA . PHE A 1 192 ? 26.144 -7.773 -6.563 1.00 94.12 192 PHE A CA 1
ATOM 1558 C C . PHE A 1 192 ? 26.550 -8.009 -8.028 1.00 94.12 192 PHE A C 1
ATOM 1560 O O . PHE A 1 192 ? 25.760 -8.545 -8.798 1.00 94.12 192 PHE A O 1
ATOM 1567 N N . GLN A 1 193 ? 27.782 -7.670 -8.417 1.00 93.50 193 GLN A N 1
ATOM 1568 C CA . GLN A 1 193 ? 28.277 -7.964 -9.767 1.00 93.50 193 GLN A CA 1
ATOM 1569 C C . GLN A 1 193 ? 28.364 -9.469 -10.038 1.00 93.50 193 GLN A C 1
ATOM 1571 O O . GLN A 1 193 ? 28.055 -9.899 -11.144 1.00 93.50 193 GLN A O 1
ATOM 1576 N N . ARG A 1 194 ? 28.727 -10.280 -9.037 1.00 92.12 194 ARG A N 1
ATOM 1577 C CA . ARG A 1 194 ? 28.696 -11.746 -9.166 1.00 92.12 194 ARG A CA 1
ATOM 1578 C C . ARG A 1 194 ? 27.275 -12.247 -9.393 1.00 92.12 194 ARG A C 1
ATOM 1580 O O . ARG A 1 194 ? 27.054 -12.998 -10.330 1.00 92.12 194 ARG A O 1
ATOM 1587 N N . VAL A 1 195 ? 26.308 -11.737 -8.626 1.00 91.25 195 VAL A N 1
ATOM 1588 C CA . VAL A 1 195 ? 24.883 -12.061 -8.821 1.00 91.25 195 VAL A CA 1
ATOM 1589 C C . VAL A 1 195 ? 24.426 -11.742 -10.247 1.00 91.25 195 VAL A C 1
ATOM 1591 O O . VAL A 1 195 ? 23.773 -12.574 -10.860 1.00 91.25 195 VAL A O 1
ATOM 1594 N N . ILE A 1 196 ? 24.787 -10.577 -10.797 1.00 90.75 196 ILE A N 1
ATOM 1595 C CA . ILE A 1 196 ? 24.424 -10.214 -12.180 1.00 90.75 196 ILE A CA 1
ATOM 1596 C C . ILE A 1 196 ? 25.041 -11.173 -13.205 1.00 90.75 196 ILE A C 1
ATOM 1598 O O . ILE A 1 196 ? 24.391 -11.507 -14.190 1.00 90.75 196 ILE A O 1
ATOM 1602 N N . ASN A 1 197 ? 26.299 -11.565 -13.010 1.00 89.62 197 ASN A N 1
ATOM 1603 C CA . ASN A 1 197 ? 27.017 -12.392 -13.977 1.00 89.62 197 ASN A CA 1
ATOM 1604 C C . ASN A 1 197 ? 26.577 -13.856 -13.938 1.00 89.62 197 ASN A C 1
ATOM 1606 O O . ASN A 1 197 ? 26.618 -14.532 -14.964 1.00 89.62 197 ASN A O 1
ATOM 1610 N N . ASP A 1 198 ? 26.187 -14.333 -12.759 1.00 88.44 198 ASP A N 1
ATOM 1611 C CA . ASP A 1 198 ? 25.895 -15.742 -12.543 1.00 88.44 198 ASP A CA 1
ATOM 1612 C C . ASP A 1 198 ? 24.399 -16.044 -12.735 1.00 88.44 198 ASP A C 1
ATOM 1614 O O . ASP A 1 198 ? 24.056 -17.176 -13.087 1.00 88.44 198 ASP A O 1
ATOM 1618 N N . TRP A 1 199 ? 23.495 -15.094 -12.439 1.00 87.69 199 TRP A N 1
ATOM 1619 C CA . TRP A 1 199 ? 22.056 -15.361 -12.296 1.00 87.69 199 TRP A CA 1
ATOM 1620 C C . TRP A 1 199 ? 21.181 -14.498 -13.219 1.00 87.69 199 TRP A C 1
ATOM 1622 O O . TRP A 1 199 ? 21.272 -13.270 -13.245 1.00 87.69 199 TRP A O 1
ATOM 1632 N N . ASP A 1 200 ? 20.219 -15.144 -13.886 1.00 91.69 200 ASP A N 1
ATOM 1633 C CA . ASP A 1 200 ? 19.204 -14.471 -14.699 1.00 91.69 200 ASP A CA 1
ATOM 1634 C C . ASP A 1 200 ? 18.057 -13.932 -13.835 1.00 91.69 200 ASP A C 1
ATOM 1636 O O . ASP A 1 200 ? 17.169 -14.662 -13.379 1.00 91.69 200 ASP A O 1
ATOM 1640 N N . TYR A 1 201 ? 18.033 -12.615 -13.638 1.00 94.75 201 TYR A N 1
ATOM 1641 C CA . TYR A 1 201 ? 16.947 -11.956 -12.918 1.00 94.75 201 TYR A CA 1
ATOM 1642 C C . TYR A 1 201 ? 15.658 -11.878 -13.750 1.00 94.75 201 TYR A C 1
ATOM 1644 O O . TYR A 1 201 ? 15.654 -11.435 -14.901 1.00 94.75 201 TYR A O 1
ATOM 1652 N N . ASN A 1 202 ? 14.522 -12.197 -13.125 1.00 95.56 202 ASN A N 1
ATOM 1653 C CA . ASN A 1 202 ? 13.193 -12.064 -13.718 1.00 95.56 202 ASN A CA 1
ATOM 1654 C C . ASN A 1 202 ? 12.280 -11.168 -12.870 1.00 95.56 202 ASN A C 1
ATOM 1656 O O . ASN A 1 202 ? 12.361 -11.145 -11.643 1.00 95.56 202 ASN A O 1
ATOM 1660 N N . CYS A 1 203 ? 11.404 -10.402 -13.533 1.00 96.81 203 CYS A N 1
ATOM 1661 C CA . CYS A 1 203 ? 10.478 -9.495 -12.853 1.00 96.81 203 CYS A CA 1
ATOM 1662 C C . CYS A 1 203 ? 9.619 -10.255 -11.837 1.00 96.81 203 CYS A C 1
ATOM 1664 O O . CYS A 1 203 ? 9.029 -11.278 -12.173 1.00 96.81 203 CYS A O 1
ATOM 1666 N N . GLY A 1 204 ? 9.514 -9.715 -10.625 1.00 94.06 204 GLY A N 1
ATOM 1667 C CA . GLY A 1 204 ? 8.696 -10.295 -9.562 1.00 94.06 204 GLY A CA 1
ATOM 1668 C C . GLY A 1 204 ? 9.425 -11.317 -8.689 1.00 94.06 204 GLY A C 1
ATOM 1669 O O . GLY A 1 204 ? 8.931 -11.667 -7.622 1.00 94.06 204 GLY A O 1
ATOM 1670 N N . SER A 1 205 ? 10.617 -11.763 -9.090 1.00 93.25 205 SER A N 1
ATOM 1671 C CA . SER A 1 205 ? 11.470 -12.611 -8.258 1.00 93.25 205 SER A CA 1
ATOM 1672 C C . SER A 1 205 ? 12.311 -11.773 -7.289 1.00 93.25 205 SER A C 1
ATOM 1674 O O . SER A 1 205 ? 12.669 -10.634 -7.617 1.00 93.25 205 SER A O 1
ATOM 1676 N N . PRO A 1 206 ? 12.673 -12.316 -6.112 1.00 93.56 206 PRO A N 1
ATOM 1677 C CA . PRO A 1 206 ? 13.703 -11.708 -5.285 1.00 93.56 206 PRO A CA 1
ATOM 1678 C C . PRO A 1 206 ? 15.029 -11.670 -6.053 1.00 93.56 206 PRO A C 1
ATOM 1680 O O . PRO A 1 206 ? 15.290 -12.506 -6.917 1.00 93.56 206 PRO A O 1
ATOM 1683 N N . LEU A 1 207 ? 15.874 -10.686 -5.735 1.00 93.88 207 LEU A N 1
ATOM 1684 C CA . LEU A 1 207 ? 17.176 -10.536 -6.391 1.00 93.88 207 LEU A CA 1
ATOM 1685 C C . LEU A 1 207 ? 18.096 -11.730 -6.119 1.00 93.88 207 LEU A C 1
ATOM 1687 O O . LEU A 1 207 ? 18.835 -12.153 -6.999 1.00 93.88 207 LEU A O 1
ATOM 1691 N N . VAL A 1 208 ? 18.072 -12.221 -4.879 1.00 94.00 208 VAL A N 1
ATOM 1692 C CA . VAL A 1 208 ? 18.883 -13.342 -4.408 1.00 94.00 208 VAL A CA 1
ATOM 1693 C C . VAL A 1 208 ? 18.062 -14.264 -3.503 1.00 94.00 208 VAL A C 1
ATOM 1695 O O . VAL A 1 208 ? 16.981 -13.875 -3.060 1.00 94.00 208 VAL A O 1
ATOM 1698 N N . SER A 1 209 ? 18.567 -15.464 -3.210 1.00 92.25 209 SER A N 1
ATOM 1699 C CA . SER A 1 209 ? 17.970 -16.396 -2.246 1.00 92.25 209 SER A CA 1
ATOM 1700 C C . SER A 1 209 ? 18.064 -15.884 -0.800 1.00 92.25 209 SER A C 1
ATOM 1702 O O . SER A 1 209 ? 18.865 -14.998 -0.494 1.00 92.25 209 SER A O 1
ATOM 1704 N N . GLU A 1 210 ? 17.238 -16.433 0.097 1.00 93.69 210 GLU A N 1
ATOM 1705 C CA . GLU A 1 210 ? 17.110 -15.980 1.496 1.00 93.69 210 GLU A CA 1
ATOM 1706 C C . GLU A 1 210 ? 18.405 -16.070 2.311 1.00 93.69 210 GLU A C 1
ATOM 1708 O O . GLU A 1 210 ? 18.648 -15.254 3.200 1.00 93.69 210 GLU A O 1
ATOM 1713 N N . ASP A 1 211 ? 19.242 -17.052 1.997 1.00 94.00 211 ASP A N 1
ATOM 1714 C CA . ASP A 1 211 ? 20.530 -17.323 2.630 1.00 94.00 211 ASP A CA 1
ATOM 1715 C C . ASP A 1 211 ? 21.659 -16.409 2.122 1.00 94.00 211 ASP A C 1
ATOM 1717 O O . ASP A 1 211 ? 22.735 -16.349 2.722 1.00 94.00 211 ASP A O 1
ATOM 1721 N N . HIS A 1 212 ? 21.425 -15.655 1.045 1.00 94.69 212 HIS A N 1
ATOM 1722 C CA . HIS A 1 212 ? 22.440 -14.797 0.453 1.00 94.69 212 HIS A CA 1
ATOM 1723 C C . HIS A 1 212 ? 22.671 -13.521 1.278 1.00 94.69 212 HIS A C 1
ATOM 1725 O O . HIS A 1 212 ? 21.737 -12.834 1.698 1.00 94.69 212 HIS A O 1
ATOM 1731 N N . ALA A 1 213 ? 23.933 -13.099 1.410 1.00 94.56 213 ALA A N 1
ATOM 1732 C CA . ALA A 1 213 ? 24.326 -11.935 2.216 1.00 94.56 213 ALA A CA 1
ATOM 1733 C C . ALA A 1 213 ? 23.660 -10.606 1.792 1.00 94.56 213 ALA A C 1
ATOM 1735 O O . ALA A 1 213 ? 23.562 -9.669 2.584 1.00 94.56 213 ALA A O 1
ATOM 1736 N N . LEU A 1 214 ? 23.200 -10.511 0.541 1.00 95.25 214 LEU A N 1
ATOM 1737 C CA . LEU A 1 214 ? 22.516 -9.330 -0.004 1.00 95.25 214 LEU A CA 1
ATOM 1738 C C . LEU A 1 214 ? 20.991 -9.344 0.187 1.00 95.25 214 LEU A C 1
ATOM 1740 O O . LEU A 1 214 ? 20.367 -8.314 -0.070 1.00 95.25 214 LEU A O 1
ATOM 1744 N N . TYR A 1 215 ? 20.396 -10.448 0.654 1.00 95.19 215 TYR A N 1
ATOM 1745 C CA . TYR A 1 215 ? 18.942 -10.654 0.663 1.00 95.19 215 TYR A CA 1
ATOM 1746 C C . TYR A 1 215 ? 18.175 -9.526 1.367 1.00 95.19 215 TYR A C 1
ATOM 1748 O O . TYR A 1 215 ? 17.253 -8.944 0.799 1.00 95.19 215 TYR A O 1
ATOM 1756 N N . ASN A 1 216 ? 18.611 -9.133 2.566 1.00 95.00 216 ASN A N 1
ATOM 1757 C CA . ASN A 1 216 ? 17.992 -8.058 3.358 1.00 95.00 216 ASN A CA 1
ATOM 1758 C C . ASN A 1 216 ? 18.674 -6.688 3.188 1.00 95.00 216 ASN A C 1
ATOM 1760 O O . ASN A 1 216 ? 18.438 -5.768 3.972 1.00 95.00 216 ASN A O 1
ATOM 1764 N N . ILE A 1 217 ? 19.546 -6.547 2.187 1.00 95.50 217 ILE A N 1
ATOM 1765 C CA . ILE A 1 217 ? 20.318 -5.323 1.926 1.00 95.50 217 ILE A CA 1
ATOM 1766 C C . ILE A 1 217 ? 19.873 -4.672 0.621 1.00 95.50 217 ILE A C 1
ATOM 1768 O O . ILE A 1 217 ? 19.727 -3.446 0.565 1.00 95.50 217 ILE A O 1
ATOM 1772 N N . LEU A 1 218 ? 19.691 -5.485 -0.420 1.00 96.00 218 LEU A N 1
ATOM 1773 C CA . LEU A 1 218 ? 19.268 -5.062 -1.744 1.00 96.00 218 LEU A CA 1
ATOM 1774 C C . LEU A 1 218 ? 17.870 -5.581 -2.046 1.00 96.00 218 LEU A C 1
ATOM 1776 O O . LEU A 1 218 ? 17.566 -6.766 -1.921 1.00 96.00 218 LEU A O 1
ATOM 1780 N N . PHE A 1 219 ? 17.023 -4.662 -2.484 1.00 96.88 219 PHE A N 1
ATOM 1781 C CA . PHE A 1 219 ? 15.626 -4.932 -2.757 1.00 96.88 219 PHE A CA 1
ATOM 1782 C C . PHE A 1 219 ? 15.291 -4.583 -4.199 1.00 96.88 219 PHE A C 1
ATOM 1784 O O . PHE A 1 219 ? 15.733 -3.562 -4.723 1.00 96.88 219 PHE A O 1
ATOM 1791 N N . VAL A 1 220 ? 14.459 -5.415 -4.808 1.00 96.12 220 VAL A N 1
ATOM 1792 C CA . VAL A 1 220 ? 13.720 -5.120 -6.037 1.00 96.12 220 VAL A CA 1
ATOM 1793 C C . VAL A 1 220 ? 12.236 -5.103 -5.692 1.00 96.12 220 VAL A C 1
ATOM 1795 O O . VAL A 1 220 ? 11.837 -5.581 -4.628 1.00 96.12 220 VAL A O 1
ATOM 1798 N N . ARG A 1 221 ? 11.408 -4.556 -6.581 1.00 95.81 221 ARG A N 1
ATOM 1799 C CA . ARG A 1 221 ? 9.967 -4.796 -6.497 1.00 95.81 221 ARG A CA 1
ATOM 1800 C C . ARG A 1 221 ? 9.676 -6.231 -6.907 1.00 95.81 221 ARG A C 1
ATOM 1802 O O . ARG A 1 221 ? 10.080 -6.657 -7.986 1.00 95.81 221 ARG A O 1
ATOM 1809 N N . GLU A 1 222 ? 8.968 -6.949 -6.054 1.00 95.12 222 GLU A N 1
ATOM 1810 C CA . GLU A 1 222 ? 8.581 -8.348 -6.252 1.00 95.12 222 GLU A CA 1
ATOM 1811 C C . GLU A 1 222 ? 7.106 -8.457 -6.673 1.00 95.12 222 GLU A C 1
ATOM 1813 O O . GLU A 1 222 ? 6.671 -9.475 -7.199 1.00 95.12 222 GLU A O 1
ATOM 1818 N N . LYS A 1 223 ? 6.333 -7.368 -6.557 1.00 93.50 223 LYS A N 1
ATOM 1819 C CA . LYS A 1 223 ? 4.964 -7.256 -7.102 1.00 93.50 223 LYS A CA 1
ATOM 1820 C C . LYS A 1 223 ? 4.917 -6.624 -8.496 1.00 93.50 223 LYS A C 1
ATOM 1822 O O . LYS A 1 223 ? 3.933 -5.993 -8.874 1.00 93.50 223 LYS A O 1
ATOM 1827 N N . VAL A 1 224 ? 5.994 -6.778 -9.266 1.00 94.56 224 VAL A N 1
ATOM 1828 C CA . VAL A 1 224 ? 6.115 -6.284 -10.643 1.00 94.56 224 VAL A CA 1
ATOM 1829 C C . VAL A 1 224 ? 6.160 -7.452 -11.622 1.00 94.56 224 VAL A C 1
ATOM 1831 O O . VAL A 1 224 ? 6.787 -8.470 -11.357 1.00 94.56 224 VAL A O 1
ATOM 1834 N N . THR A 1 225 ? 5.534 -7.296 -12.783 1.00 96.19 225 THR A N 1
ATOM 1835 C CA . THR A 1 225 ? 5.526 -8.315 -13.844 1.00 96.19 225 THR A CA 1
ATOM 1836 C C . THR A 1 225 ? 6.295 -7.840 -15.073 1.00 96.19 225 THR A C 1
ATOM 1838 O O . THR A 1 225 ? 6.594 -6.652 -15.228 1.00 96.19 225 THR A O 1
ATOM 1841 N N . CYS A 1 226 ? 6.584 -8.750 -16.001 1.00 96.50 226 CYS A N 1
ATOM 1842 C CA . CYS A 1 226 ? 7.172 -8.405 -17.298 1.00 96.50 226 CYS A CA 1
ATOM 1843 C C . CYS A 1 226 ? 6.285 -7.462 -18.136 1.00 96.50 226 CYS A C 1
ATOM 1845 O O . CYS A 1 226 ? 6.799 -6.742 -18.991 1.00 96.50 226 CYS A O 1
ATOM 1847 N N . GLU A 1 227 ? 4.981 -7.401 -17.867 1.00 95.75 227 GLU A N 1
ATOM 1848 C CA . GLU A 1 227 ? 4.037 -6.476 -18.512 1.00 95.75 227 GLU A CA 1
ATOM 1849 C C . GLU A 1 227 ? 4.024 -5.088 -17.863 1.00 95.75 227 GLU A C 1
ATOM 1851 O O . GLU A 1 227 ? 3.606 -4.107 -18.479 1.00 95.75 227 GLU A O 1
ATOM 1856 N N . SER A 1 228 ? 4.511 -4.988 -16.625 1.00 96.56 228 SER A N 1
ATOM 1857 C CA . SER A 1 228 ? 4.558 -3.723 -15.903 1.00 96.56 228 SER A CA 1
ATOM 1858 C C . SER A 1 228 ? 5.542 -2.754 -16.572 1.00 96.56 228 SER A C 1
ATOM 1860 O O . SER A 1 228 ? 6.650 -3.173 -16.943 1.00 96.56 228 SER A O 1
ATOM 1862 N N . PRO A 1 229 ? 5.198 -1.456 -16.674 1.00 97.31 229 PRO A N 1
ATOM 1863 C CA . PRO A 1 229 ? 6.087 -0.443 -17.236 1.00 97.31 229 PRO A CA 1
ATOM 1864 C C . PRO A 1 229 ? 7.345 -0.252 -16.376 1.00 97.31 229 PRO A C 1
ATOM 1866 O O . PRO A 1 229 ? 7.464 -0.795 -15.273 1.00 97.31 229 PRO A O 1
ATOM 1869 N N . ILE A 1 230 ? 8.299 0.527 -16.880 1.00 97.56 230 ILE A N 1
ATOM 1870 C CA . ILE A 1 230 ? 9.491 0.940 -16.134 1.00 97.56 230 ILE A CA 1
ATOM 1871 C C . ILE A 1 230 ? 9.072 1.732 -14.892 1.00 97.56 230 ILE A C 1
ATOM 1873 O O . ILE A 1 230 ? 8.154 2.555 -14.920 1.00 97.56 230 ILE A O 1
ATOM 1877 N N . GLU A 1 231 ? 9.756 1.486 -13.779 1.00 95.94 231 GLU A N 1
ATOM 1878 C CA . GLU A 1 231 ? 9.455 2.138 -12.509 1.00 95.94 231 GLU A CA 1
ATOM 1879 C C . GLU A 1 231 ? 9.690 3.649 -12.590 1.00 95.94 231 GLU A C 1
ATOM 1881 O O . GLU A 1 231 ? 10.701 4.117 -13.100 1.00 95.94 231 GLU A O 1
ATOM 1886 N N . LEU A 1 232 ? 8.799 4.445 -11.999 1.00 94.56 232 LEU A N 1
ATOM 1887 C CA . LEU A 1 232 ? 8.953 5.908 -11.983 1.00 94.56 232 LEU A CA 1
ATOM 1888 C C . LEU A 1 232 ? 10.219 6.364 -11.239 1.00 94.56 232 LEU A C 1
ATOM 1890 O O . LEU A 1 232 ? 10.760 7.439 -11.508 1.00 94.56 232 LEU A O 1
ATOM 1894 N N . ALA A 1 233 ? 10.691 5.541 -10.301 1.00 94.81 233 ALA A N 1
ATOM 1895 C CA . ALA A 1 233 ? 11.937 5.760 -9.584 1.00 94.81 233 ALA A CA 1
ATOM 1896 C C . ALA A 1 233 ? 13.157 5.733 -10.515 1.00 94.81 233 ALA A C 1
ATOM 1898 O O . ALA A 1 233 ? 14.109 6.448 -10.233 1.00 94.81 233 ALA A O 1
ATOM 1899 N N . TYR A 1 234 ? 13.111 5.007 -11.638 1.00 96.00 234 TYR A N 1
ATOM 1900 C CA . TYR A 1 234 ? 14.179 4.985 -12.642 1.00 96.00 234 TYR A CA 1
ATOM 1901 C C . TYR A 1 234 ? 14.467 6.402 -13.156 1.00 96.00 234 TYR A C 1
ATOM 1903 O O . TYR A 1 234 ? 15.578 6.909 -13.012 1.00 96.00 234 TYR A O 1
ATOM 1911 N N . TYR A 1 235 ? 13.420 7.082 -13.635 1.00 93.69 235 TYR A N 1
ATOM 1912 C CA . TYR A 1 235 ? 13.491 8.422 -14.232 1.00 93.69 235 TYR A CA 1
ATOM 1913 C C . TYR A 1 235 ? 13.741 9.546 -13.226 1.00 93.69 235 TYR A C 1
ATOM 1915 O O . TYR A 1 235 ? 14.198 10.621 -13.594 1.00 93.69 235 TYR A O 1
ATOM 1923 N N . SER A 1 236 ? 13.371 9.332 -11.963 1.00 91.31 236 SER A N 1
ATOM 1924 C CA . SER A 1 236 ? 13.474 10.344 -10.903 1.00 91.31 236 SER A CA 1
ATOM 1925 C C . SER A 1 236 ? 14.624 10.090 -9.932 1.00 91.31 236 SER A C 1
ATOM 1927 O O . SER A 1 236 ? 14.787 10.839 -8.963 1.00 91.31 236 SER A O 1
ATOM 1929 N N . SER A 1 237 ? 15.396 9.021 -10.143 1.00 86.81 237 SER A N 1
ATOM 1930 C CA . SER A 1 237 ? 16.599 8.753 -9.365 1.00 86.81 237 SER A CA 1
ATOM 1931 C C . SER A 1 237 ? 17.666 9.805 -9.672 1.00 86.81 237 SER A C 1
ATOM 1933 O O . SER A 1 237 ? 17.666 10.442 -10.720 1.00 86.81 237 SER A O 1
ATOM 1935 N N . ARG A 1 238 ? 18.619 9.986 -8.753 1.00 79.44 238 ARG A N 1
ATOM 1936 C CA . ARG A 1 238 ? 19.774 10.880 -8.974 1.00 79.44 238 ARG A CA 1
ATOM 1937 C C . ARG A 1 238 ? 20.798 10.307 -9.959 1.00 79.44 238 ARG A C 1
ATOM 1939 O O . ARG A 1 238 ? 21.845 10.909 -10.174 1.00 79.44 238 ARG A O 1
ATOM 1946 N N . LYS A 1 239 ? 20.552 9.105 -10.474 1.00 79.38 239 LYS A N 1
ATOM 1947 C CA . LYS A 1 239 ? 21.418 8.429 -11.427 1.00 79.38 239 LYS A CA 1
ATOM 1948 C C . LYS A 1 239 ? 20.967 8.861 -12.817 1.00 79.38 239 LYS A C 1
ATOM 1950 O O . LYS A 1 239 ? 19.805 8.689 -13.168 1.00 79.38 239 LYS A O 1
ATOM 1955 N N . ASN A 1 240 ? 21.882 9.424 -13.598 1.00 79.12 240 ASN A N 1
ATOM 1956 C CA . ASN A 1 240 ? 21.613 9.828 -14.977 1.00 79.12 240 ASN A CA 1
ATOM 1957 C C . ASN A 1 240 ? 21.616 8.594 -15.890 1.00 79.12 240 ASN A C 1
ATOM 1959 O O . ASN A 1 240 ? 22.537 8.401 -16.680 1.00 79.12 240 ASN A O 1
ATOM 1963 N N . TYR A 1 241 ? 20.622 7.721 -15.720 1.00 89.06 241 TYR A N 1
ATOM 1964 C CA . TYR A 1 241 ? 20.423 6.578 -16.602 1.00 89.06 241 TYR A CA 1
ATOM 1965 C C . TYR A 1 241 ? 19.964 7.032 -17.985 1.00 89.06 241 TYR A C 1
ATOM 1967 O O . TYR A 1 241 ? 19.410 8.123 -18.149 1.00 89.06 241 TYR A O 1
ATOM 1975 N N . ILE A 1 242 ? 20.185 6.178 -18.983 1.00 91.56 242 ILE A N 1
ATOM 1976 C CA . ILE A 1 242 ? 19.740 6.465 -20.339 1.00 91.56 242 ILE A CA 1
ATOM 1977 C C . ILE A 1 242 ? 18.214 6.587 -20.375 1.00 91.56 242 ILE A C 1
ATOM 1979 O O . ILE A 1 242 ? 17.489 5.876 -19.670 1.00 91.56 242 ILE A O 1
ATOM 1983 N N . SER A 1 243 ? 17.723 7.518 -21.187 1.00 92.38 243 SER A N 1
ATOM 1984 C CA . SER A 1 243 ? 16.289 7.679 -21.387 1.00 92.38 243 SER A CA 1
ATOM 1985 C C . SER A 1 243 ? 15.747 6.477 -22.157 1.00 92.38 243 SER A C 1
ATOM 1987 O O . SER A 1 243 ? 16.284 6.111 -23.200 1.00 92.38 243 SER A O 1
ATOM 1989 N N . VAL A 1 244 ? 14.683 5.866 -21.644 1.00 96.62 244 VAL A N 1
ATOM 1990 C CA . VAL A 1 244 ? 14.016 4.718 -22.263 1.00 96.62 244 VAL A CA 1
ATOM 1991 C C . VAL A 1 244 ? 12.510 4.932 -22.290 1.00 96.62 244 VAL A C 1
ATOM 1993 O O . VAL A 1 244 ? 11.967 5.722 -21.519 1.00 96.62 244 VAL A O 1
ATOM 1996 N N . CYS A 1 245 ? 11.819 4.220 -23.177 1.00 97.69 245 CYS A N 1
ATOM 1997 C CA . CYS A 1 245 ? 10.364 4.232 -23.244 1.00 97.69 245 CYS A CA 1
ATOM 1998 C C . CYS A 1 245 ? 9.761 3.714 -21.931 1.00 97.69 245 CYS A C 1
ATOM 2000 O O . CYS A 1 245 ? 10.095 2.620 -21.473 1.00 97.69 245 CYS A O 1
ATOM 2002 N N . TYR A 1 246 ? 8.803 4.456 -21.375 1.00 97.62 246 TYR A N 1
ATOM 2003 C CA . TYR A 1 246 ? 8.091 4.114 -20.145 1.00 97.62 246 TYR A CA 1
ATOM 2004 C C . TYR A 1 246 ? 7.484 2.712 -20.177 1.00 97.62 246 TYR A C 1
ATOM 2006 O O . TYR A 1 246 ? 7.577 1.971 -19.202 1.00 97.62 246 TYR A O 1
ATOM 2014 N N . TRP A 1 247 ? 6.900 2.327 -21.309 1.00 97.56 247 TRP A N 1
ATOM 2015 C CA . TRP A 1 247 ? 6.154 1.079 -21.428 1.00 97.56 247 TRP A CA 1
ATOM 2016 C C . TRP A 1 247 ? 7.042 -0.138 -21.662 1.00 97.56 247 TRP A C 1
ATOM 2018 O O . TRP A 1 247 ? 6.852 -1.166 -21.016 1.00 97.56 247 TRP A O 1
ATOM 2028 N N . CYS A 1 248 ? 8.001 -0.046 -22.585 1.00 96.00 248 CYS A N 1
ATOM 2029 C CA . CYS A 1 248 ? 8.781 -1.206 -23.022 1.00 96.00 248 CYS A CA 1
ATOM 2030 C C . CYS A 1 248 ? 10.240 -1.198 -22.559 1.00 96.00 248 CYS A C 1
ATOM 2032 O O . CYS A 1 248 ? 10.880 -2.237 -22.645 1.00 96.00 248 CYS A O 1
ATOM 2034 N N . GLY A 1 249 ? 10.766 -0.074 -22.064 1.00 95.75 249 GLY A N 1
ATOM 2035 C CA . GLY A 1 249 ? 12.172 0.046 -21.671 1.00 95.75 249 GLY A CA 1
ATOM 2036 C C . GLY A 1 249 ? 13.156 0.164 -22.836 1.00 95.75 249 GLY A C 1
ATOM 2037 O O . GLY A 1 249 ? 14.358 0.137 -22.601 1.00 95.75 249 GLY A O 1
ATOM 2038 N N . TYR A 1 250 ? 12.679 0.309 -24.075 1.00 94.94 250 TYR A N 1
ATOM 2039 C CA . TYR A 1 250 ? 13.552 0.463 -25.238 1.00 94.94 250 TYR A CA 1
ATOM 2040 C C . TYR A 1 250 ? 14.068 1.900 -25.369 1.00 94.94 250 TYR A C 1
ATOM 2042 O O . TYR A 1 250 ? 13.306 2.854 -25.205 1.00 94.94 250 TYR A O 1
ATOM 2050 N N . GLU A 1 251 ? 15.357 2.049 -25.666 1.00 94.06 251 GLU A N 1
ATOM 2051 C CA . GLU A 1 251 ? 16.049 3.346 -25.738 1.00 94.06 251 GLU A CA 1
ATOM 2052 C C . GLU A 1 251 ? 15.893 4.050 -27.098 1.00 94.06 251 GLU A C 1
ATOM 2054 O O . GLU A 1 251 ? 16.026 5.269 -27.187 1.00 94.06 251 GLU A O 1
ATOM 2059 N N . LYS A 1 252 ? 15.616 3.300 -28.175 1.00 94.00 252 LYS A N 1
ATOM 2060 C CA . LYS A 1 252 ? 15.550 3.838 -29.544 1.00 94.00 252 LYS A CA 1
ATOM 2061 C C . LYS A 1 252 ? 14.115 4.122 -29.975 1.00 94.00 252 LYS A C 1
ATOM 2063 O O . LYS A 1 252 ? 13.159 3.547 -29.456 1.00 94.00 252 LYS A O 1
ATOM 2068 N N . GLY A 1 253 ? 13.981 4.995 -30.974 1.00 93.69 253 GLY A N 1
ATOM 2069 C CA . GLY A 1 253 ? 12.685 5.350 -31.555 1.00 93.69 253 GLY A CA 1
ATOM 2070 C C . GLY A 1 253 ? 11.783 6.119 -30.592 1.00 93.69 253 GLY A C 1
ATOM 2071 O O . GLY A 1 253 ? 10.563 6.046 -30.725 1.00 93.69 253 GLY A O 1
ATOM 2072 N N . LEU A 1 254 ? 12.370 6.804 -29.602 1.00 97.12 254 LEU A N 1
ATOM 2073 C CA . LEU A 1 254 ? 11.639 7.711 -28.724 1.00 97.12 254 LEU A CA 1
ATOM 2074 C C . LEU A 1 254 ? 11.072 8.864 -29.549 1.00 97.12 254 LEU A C 1
ATOM 2076 O O . LEU A 1 254 ? 11.769 9.431 -30.388 1.00 97.12 254 LEU A O 1
ATOM 2080 N N . ILE A 1 255 ? 9.804 9.175 -29.315 1.00 96.62 255 ILE A N 1
ATOM 2081 C CA . ILE A 1 255 ? 9.096 10.248 -30.005 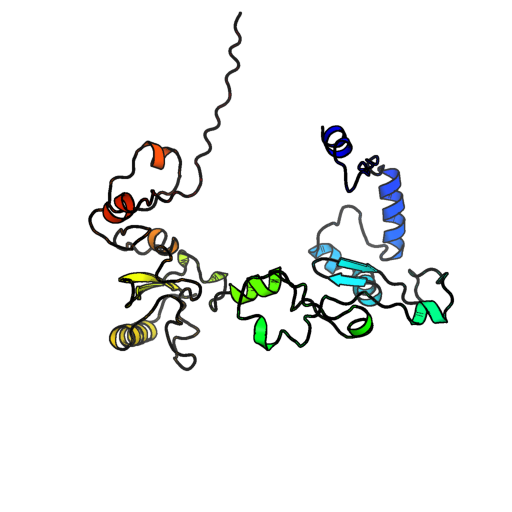1.00 96.62 255 ILE A CA 1
ATOM 2082 C C . ILE A 1 255 ? 9.085 11.516 -29.153 1.00 96.62 255 ILE A C 1
ATOM 2084 O O . ILE A 1 255 ? 9.040 11.454 -27.919 1.00 96.62 255 ILE A O 1
ATOM 2088 N N . ASP A 1 256 ? 9.094 12.667 -29.822 1.00 94.94 256 ASP A N 1
ATOM 2089 C CA . ASP A 1 256 ? 9.043 13.963 -29.156 1.00 94.94 256 ASP A CA 1
ATOM 2090 C C . ASP A 1 256 ? 7.728 14.144 -28.403 1.00 94.94 256 ASP A C 1
ATOM 2092 O O . ASP A 1 256 ? 6.646 13.828 -28.904 1.00 94.94 256 ASP A O 1
ATOM 2096 N N . ILE A 1 257 ? 7.826 14.676 -27.184 1.00 93.75 257 ILE A N 1
ATOM 2097 C CA . ILE A 1 257 ? 6.667 14.935 -26.332 1.00 93.75 257 ILE A CA 1
ATOM 2098 C C . ILE A 1 257 ? 5.888 16.125 -26.913 1.00 93.75 257 ILE A C 1
ATOM 2100 O O . ILE A 1 257 ? 6.411 17.243 -26.925 1.00 93.75 257 ILE A O 1
ATOM 2104 N N . PRO A 1 258 ? 4.623 15.946 -27.338 1.00 93.19 258 PRO A N 1
ATOM 2105 C CA . PRO A 1 258 ? 3.836 17.036 -27.891 1.00 93.19 258 PRO A CA 1
ATOM 2106 C C . PRO A 1 258 ? 3.561 18.131 -26.854 1.00 93.19 258 PRO A C 1
ATOM 2108 O O . PRO A 1 258 ? 3.263 17.850 -25.690 1.00 93.19 258 PRO A O 1
ATOM 2111 N N . THR A 1 259 ? 3.538 19.389 -27.299 1.00 92.25 259 THR A N 1
ATOM 2112 C CA . THR A 1 259 ? 3.321 20.570 -26.441 1.00 92.25 259 THR A CA 1
ATOM 2113 C C . THR A 1 259 ? 2.019 20.513 -25.636 1.00 92.25 259 THR A C 1
ATOM 2115 O O . THR A 1 259 ? 1.956 20.976 -24.497 1.00 92.25 259 THR A O 1
ATOM 2118 N N . HIS A 1 260 ? 0.957 19.925 -26.192 1.00 90.44 260 HIS A N 1
ATOM 2119 C CA . HIS A 1 260 ? -0.320 19.785 -25.484 1.00 90.44 260 HIS A CA 1
ATOM 2120 C C . HIS A 1 260 ? -0.242 18.808 -24.293 1.00 90.44 260 HIS A C 1
ATOM 2122 O O . HIS A 1 260 ? -1.004 18.946 -23.339 1.00 90.44 260 HIS A O 1
ATOM 2128 N N . VAL A 1 261 ? 0.688 17.844 -24.311 1.00 90.62 261 VAL A N 1
ATOM 2129 C CA . VAL A 1 261 ? 0.906 16.901 -23.202 1.00 90.62 261 VAL A CA 1
ATOM 2130 C C . VAL A 1 261 ? 1.777 17.545 -22.125 1.00 90.62 261 VAL A C 1
ATOM 2132 O O . VAL A 1 261 ? 1.427 17.504 -20.944 1.00 90.62 261 VAL A O 1
ATOM 2135 N N . SER A 1 262 ? 2.878 18.191 -22.521 1.00 90.12 262 SER A N 1
ATOM 2136 C CA . SER A 1 262 ? 3.803 18.854 -21.589 1.00 90.12 262 SER A CA 1
ATOM 2137 C C . SER A 1 262 ? 3.201 20.092 -20.915 1.00 90.12 262 SER A C 1
ATOM 2139 O O . SER A 1 262 ? 3.571 20.421 -19.793 1.00 90.12 262 SER A O 1
ATOM 2141 N N . SER A 1 263 ? 2.229 20.753 -21.549 1.00 90.56 263 SER A N 1
ATOM 2142 C CA . SER A 1 263 ? 1.449 21.831 -20.918 1.00 90.56 263 SER A CA 1
ATOM 2143 C C . SER A 1 263 ? 0.381 21.324 -19.944 1.00 90.56 263 SER A C 1
ATOM 2145 O O . SER A 1 263 ? -0.029 22.068 -19.052 1.00 90.56 263 SER A O 1
ATOM 2147 N N . LYS A 1 264 ? -0.060 20.067 -20.080 1.00 92.94 264 LYS A N 1
ATOM 2148 C CA . LYS A 1 264 ? -1.068 19.457 -19.204 1.00 92.94 264 LYS A CA 1
ATOM 2149 C C . LYS A 1 264 ? -0.455 18.823 -17.957 1.00 92.94 264 LYS A C 1
ATOM 2151 O O . LYS A 1 264 ? -1.060 18.894 -16.888 1.00 92.94 264 LYS A O 1
ATOM 2156 N N . TYR A 1 265 ? 0.722 18.210 -18.066 1.00 94.69 265 TYR A N 1
ATOM 2157 C CA . TYR A 1 265 ? 1.341 17.442 -16.982 1.00 94.69 265 TYR A CA 1
ATOM 2158 C C . TYR A 1 265 ? 2.718 17.980 -16.605 1.00 94.69 265 TYR A C 1
ATOM 2160 O O . TYR A 1 265 ? 3.535 18.283 -17.467 1.00 94.69 265 TYR A O 1
ATOM 2168 N N . LYS A 1 266 ? 3.011 18.021 -15.300 1.00 92.50 266 LYS A N 1
ATOM 2169 C CA . LYS A 1 266 ? 4.324 18.446 -14.788 1.00 92.50 266 LYS A CA 1
ATOM 2170 C C . LYS A 1 266 ? 5.436 17.454 -15.132 1.00 92.50 266 LYS A C 1
ATOM 2172 O O . LYS A 1 266 ? 6.577 17.858 -15.333 1.00 92.50 266 LYS A O 1
ATOM 2177 N N . PHE A 1 267 ? 5.115 16.164 -15.154 1.00 92.56 267 PHE A N 1
ATOM 2178 C CA . PHE A 1 267 ? 6.052 15.101 -15.505 1.00 92.56 267 PHE A CA 1
ATOM 2179 C C . PHE A 1 267 ? 5.460 14.279 -16.642 1.00 92.56 267 PHE A C 1
ATOM 2181 O O . PHE A 1 267 ? 4.346 13.781 -16.502 1.00 92.56 267 PHE A O 1
ATOM 2188 N N . VAL A 1 268 ? 6.203 14.122 -17.735 1.00 94.62 268 VAL A N 1
ATOM 2189 C CA . VAL A 1 268 ? 5.823 13.290 -18.883 1.00 94.62 268 VAL A CA 1
ATOM 2190 C C . VAL A 1 268 ? 6.961 12.321 -19.161 1.00 94.62 268 VAL A C 1
ATOM 2192 O O . VAL A 1 268 ? 8.117 12.735 -19.229 1.00 94.62 268 VAL A O 1
ATOM 2195 N N . PHE A 1 269 ? 6.642 11.035 -19.275 1.00 95.56 269 PHE A N 1
ATOM 2196 C CA . PHE A 1 269 ? 7.638 9.980 -19.455 1.00 95.56 269 PHE A CA 1
ATOM 2197 C C . PHE A 1 269 ? 7.777 9.595 -20.936 1.00 95.56 269 PHE A C 1
ATOM 2199 O O . PHE A 1 269 ? 6.782 9.664 -21.664 1.00 95.56 269 PHE A O 1
ATOM 2206 N N . PRO A 1 270 ? 8.978 9.189 -21.395 1.00 96.88 270 PRO A N 1
ATOM 2207 C CA . PRO A 1 270 ? 9.223 8.918 -22.809 1.00 96.88 270 PRO A CA 1
ATOM 2208 C C . PRO A 1 270 ? 8.342 7.794 -23.366 1.00 96.88 270 PRO A C 1
ATOM 2210 O O . PRO A 1 270 ? 8.029 6.823 -22.676 1.00 96.88 270 PRO A O 1
ATOM 2213 N N . LEU A 1 271 ? 8.000 7.897 -24.647 1.00 98.00 271 LEU A N 1
ATOM 2214 C CA . LEU A 1 271 ? 7.259 6.897 -25.414 1.00 98.00 271 LEU A CA 1
ATOM 2215 C C . LEU A 1 271 ? 8.056 6.583 -26.683 1.00 98.00 271 LEU A C 1
ATOM 2217 O O . LEU A 1 271 ? 8.651 7.490 -27.257 1.00 98.00 271 LEU A O 1
ATOM 2221 N N . CYS A 1 272 ? 8.080 5.324 -27.122 1.00 97.88 272 CYS A N 1
ATOM 2222 C CA . CYS A 1 272 ? 8.640 4.956 -28.423 1.00 97.88 272 CYS A CA 1
ATOM 2223 C C . CYS A 1 272 ? 7.547 4.743 -29.475 1.00 97.88 272 CYS A C 1
ATOM 2225 O O . CYS A 1 272 ? 6.404 4.415 -29.144 1.00 97.88 272 CYS A O 1
ATOM 2227 N N . ASN A 1 273 ? 7.928 4.869 -30.745 1.00 97.31 273 ASN A N 1
ATOM 2228 C CA . ASN A 1 273 ? 7.065 4.655 -31.907 1.00 97.31 273 ASN A CA 1
ATOM 2229 C C . ASN A 1 273 ? 6.374 3.277 -31.909 1.00 97.31 273 ASN A C 1
ATOM 2231 O O . ASN A 1 273 ? 5.187 3.199 -32.204 1.00 97.31 273 ASN A O 1
ATOM 2235 N N . ILE A 1 274 ? 7.068 2.202 -31.519 1.00 96.75 274 ILE A N 1
ATOM 2236 C CA . ILE A 1 274 ? 6.496 0.845 -31.462 1.00 96.75 274 ILE A CA 1
ATOM 2237 C C . ILE A 1 274 ? 5.334 0.797 -30.463 1.00 96.75 274 ILE A C 1
ATOM 2239 O O . ILE A 1 274 ? 4.253 0.309 -30.783 1.00 96.75 274 ILE A O 1
ATOM 2243 N N . CYS A 1 275 ? 5.532 1.340 -29.259 1.00 97.56 275 CYS A N 1
ATOM 2244 C CA . CYS A 1 275 ? 4.479 1.393 -28.246 1.00 97.56 275 CYS A CA 1
ATOM 2245 C C . CYS A 1 275 ? 3.326 2.308 -28.669 1.00 97.56 275 CYS A C 1
ATOM 2247 O O . CYS A 1 275 ? 2.175 1.982 -28.393 1.00 97.56 275 CYS A O 1
ATOM 2249 N N . GLN A 1 276 ? 3.619 3.415 -29.356 1.00 97.00 276 GLN A N 1
ATOM 2250 C CA . GLN A 1 276 ? 2.591 4.301 -29.900 1.00 97.00 276 GLN A CA 1
ATOM 2251 C C . GLN A 1 276 ? 1.714 3.582 -30.935 1.00 97.00 276 GLN A C 1
ATOM 2253 O O . GLN A 1 276 ? 0.491 3.648 -30.848 1.00 97.00 276 GLN A O 1
ATOM 2258 N N . ILE A 1 277 ? 2.323 2.844 -31.872 1.00 96.81 277 ILE A N 1
ATOM 2259 C CA . ILE A 1 277 ? 1.605 2.033 -32.871 1.00 96.81 277 ILE A CA 1
ATOM 2260 C C . ILE A 1 277 ? 0.768 0.944 -32.186 1.00 96.81 277 ILE A C 1
ATOM 2262 O O . ILE A 1 277 ? -0.353 0.672 -32.603 1.00 96.81 277 ILE A O 1
ATOM 2266 N N . ALA A 1 278 ? 1.269 0.373 -31.087 1.00 96.19 278 ALA A N 1
ATOM 2267 C CA . ALA A 1 278 ? 0.533 -0.573 -30.248 1.00 96.19 278 ALA A CA 1
ATOM 2268 C C . ALA A 1 278 ? -0.568 0.079 -29.375 1.00 96.19 278 ALA A C 1
ATOM 2270 O O . ALA A 1 278 ? -1.114 -0.576 -28.486 1.00 96.19 278 ALA A O 1
ATOM 2271 N N . GLY A 1 279 ? -0.884 1.361 -29.589 1.00 96.81 279 GLY A N 1
ATOM 2272 C CA . GLY A 1 279 ? -1.968 2.075 -28.912 1.00 96.81 279 GLY A CA 1
ATOM 2273 C C . GLY A 1 279 ? -1.623 2.603 -27.517 1.00 96.81 279 GLY A C 1
ATOM 2274 O O . GLY A 1 279 ? -2.527 2.938 -26.753 1.00 96.81 279 GLY A O 1
ATOM 2275 N N . LYS A 1 280 ? -0.340 2.665 -27.137 1.00 96.88 280 LYS A N 1
ATOM 2276 C CA . LYS A 1 280 ? 0.081 3.308 -25.884 1.00 96.88 280 LYS A CA 1
ATOM 2277 C C . LYS A 1 280 ? 0.221 4.816 -26.066 1.00 96.88 280 LYS A C 1
ATOM 2279 O O . LYS A 1 280 ? 0.737 5.290 -27.073 1.00 96.88 280 LYS A O 1
ATOM 2284 N N . GLU A 1 281 ? -0.152 5.559 -25.032 1.00 96.38 281 GLU A N 1
ATOM 2285 C CA . GLU A 1 281 ? -0.009 7.014 -24.980 1.00 96.38 281 GLU A CA 1
ATOM 2286 C C . GLU A 1 281 ? 1.132 7.443 -24.049 1.00 96.38 281 GLU A C 1
ATOM 2288 O O . GLU A 1 281 ? 1.695 6.640 -23.290 1.00 96.38 281 GLU A O 1
ATOM 2293 N N . PHE A 1 282 ? 1.490 8.728 -24.107 1.00 96.56 282 PHE A N 1
ATOM 2294 C CA . PHE A 1 282 ? 2.412 9.322 -23.146 1.00 96.56 282 PHE A CA 1
ATOM 2295 C C . PHE A 1 282 ? 1.840 9.211 -21.735 1.00 96.56 282 PHE A C 1
ATOM 2297 O O . PHE A 1 282 ? 0.707 9.611 -21.472 1.00 96.56 282 PHE A O 1
ATOM 2304 N N . PHE A 1 283 ? 2.650 8.716 -20.802 1.00 96.50 283 PHE A N 1
ATOM 2305 C CA . PHE A 1 283 ? 2.264 8.693 -19.400 1.00 96.50 283 PHE A CA 1
ATOM 2306 C C . PHE A 1 283 ? 2.634 10.025 -18.741 1.00 96.50 283 PHE A C 1
ATOM 2308 O O . PHE A 1 283 ? 3.795 10.437 -18.769 1.00 96.50 283 PHE A O 1
ATOM 2315 N N . GLY A 1 284 ? 1.645 10.703 -18.157 1.00 94.06 284 GLY A N 1
ATOM 2316 C CA . GLY A 1 284 ? 1.804 11.984 -17.472 1.00 94.06 284 GLY A CA 1
ATOM 2317 C C . GLY A 1 284 ? 1.469 11.891 -15.983 1.00 94.06 284 GLY A C 1
ATOM 2318 O O . GLY A 1 284 ? 0.558 11.166 -15.584 1.00 94.06 284 GLY A O 1
ATOM 2319 N N . ARG A 1 285 ? 2.178 12.644 -15.133 1.00 93.38 285 ARG A N 1
ATOM 2320 C CA . ARG A 1 285 ? 1.848 12.805 -13.707 1.00 93.38 285 ARG A CA 1
ATOM 2321 C C . ARG A 1 285 ? 1.754 14.265 -13.307 1.00 93.38 285 ARG A C 1
ATOM 2323 O O . ARG A 1 285 ? 2.521 15.102 -13.776 1.00 93.38 285 ARG A O 1
ATOM 2330 N N . ILE A 1 286 ? 0.864 14.499 -12.340 1.00 91.19 286 ILE A N 1
ATOM 2331 C CA . ILE A 1 286 ? 0.554 15.800 -11.739 1.00 91.19 286 ILE A CA 1
ATOM 2332 C C . ILE A 1 286 ? 0.027 16.760 -12.807 1.00 91.19 286 ILE A C 1
ATOM 2334 O O . ILE A 1 286 ? 0.790 17.406 -13.521 1.00 91.19 286 ILE A O 1
ATOM 2338 N N . GLU A 1 287 ? -1.299 16.833 -12.909 1.00 91.19 287 GLU A N 1
ATOM 2339 C CA . GLU A 1 287 ? -1.959 17.782 -13.804 1.00 91.19 287 GLU A CA 1
ATOM 2340 C C . GLU A 1 287 ? -1.699 19.222 -13.362 1.00 91.19 287 GLU A C 1
ATOM 2342 O O . GLU A 1 287 ? -1.857 19.585 -12.190 1.00 91.19 287 GLU A O 1
ATOM 2347 N N . ILE A 1 288 ? -1.308 20.050 -14.325 1.00 89.69 288 ILE A N 1
ATOM 2348 C CA . ILE A 1 288 ? -1.113 21.480 -14.150 1.00 89.69 288 ILE A CA 1
ATOM 2349 C C . ILE A 1 288 ? -2.504 22.115 -14.145 1.00 89.69 288 ILE A C 1
ATOM 2351 O O . ILE A 1 288 ? -3.126 22.323 -15.185 1.00 89.69 288 ILE A O 1
ATOM 2355 N N . LYS A 1 289 ? -3.022 22.410 -12.950 1.00 83.00 289 LYS A N 1
ATOM 2356 C CA . LYS A 1 289 ? -4.298 23.118 -12.806 1.00 83.00 289 LYS A CA 1
ATOM 2357 C C . LYS A 1 289 ? -4.124 24.568 -13.251 1.00 83.00 289 LYS A C 1
ATOM 2359 O O . LYS A 1 289 ? -3.559 25.383 -12.523 1.00 83.00 289 LYS A O 1
ATOM 2364 N N . THR A 1 290 ? -4.637 24.912 -14.426 1.00 66.25 290 THR A N 1
ATOM 2365 C CA . THR A 1 290 ? -4.790 26.310 -14.829 1.00 66.25 290 THR A CA 1
ATOM 2366 C C . THR A 1 290 ? -6.000 26.893 -14.101 1.00 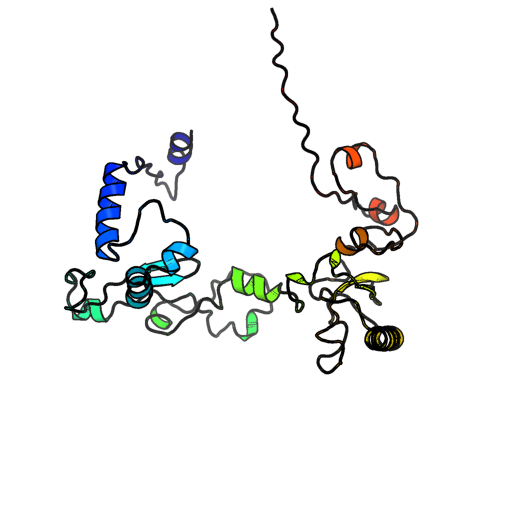66.25 290 THR A C 1
ATOM 2368 O O . THR A 1 290 ? -7.145 26.524 -14.351 1.00 66.25 290 THR A O 1
ATOM 2371 N N . ASN A 1 291 ? -5.760 27.816 -13.164 1.00 53.28 291 ASN A N 1
ATOM 2372 C CA . ASN A 1 291 ? -6.821 28.641 -12.589 1.00 53.28 291 ASN A CA 1
ATOM 2373 C C . ASN A 1 291 ? -7.371 29.560 -13.687 1.00 53.28 291 ASN A C 1
ATOM 2375 O O . ASN A 1 291 ? -6.963 30.714 -13.821 1.00 53.28 291 ASN A O 1
ATOM 2379 N N . THR A 1 292 ? -8.320 29.069 -14.479 1.00 49.41 292 THR A N 1
ATOM 2380 C CA . THR A 1 292 ? -9.173 29.926 -15.298 1.00 49.41 292 THR A CA 1
ATOM 2381 C C . THR A 1 292 ? -10.114 30.659 -14.348 1.00 49.41 292 THR A C 1
ATOM 2383 O O . THR A 1 292 ? -11.247 30.251 -14.100 1.00 49.41 292 THR A O 1
ATOM 2386 N N . ARG A 1 293 ? -9.645 31.779 -13.781 1.00 46.00 293 ARG A N 1
ATOM 2387 C CA . ARG A 1 293 ? -10.556 32.808 -13.276 1.00 46.00 293 ARG A CA 1
ATOM 2388 C C . ARG A 1 293 ? -11.428 33.206 -14.465 1.00 46.00 293 ARG A C 1
ATOM 2390 O O . ARG A 1 293 ? -10.967 33.933 -15.341 1.00 46.00 293 ARG A O 1
ATOM 2397 N N . LYS A 1 294 ? -12.667 32.703 -14.516 1.00 42.78 294 LYS A N 1
ATOM 2398 C CA . LYS A 1 294 ? -13.720 33.244 -15.379 1.00 42.78 294 LYS A CA 1
ATOM 2399 C C . LYS A 1 294 ? -13.791 34.741 -15.081 1.00 42.78 294 LYS A C 1
ATOM 2401 O O . LYS A 1 294 ? -14.371 35.145 -14.076 1.00 42.78 294 LYS A O 1
ATOM 2406 N N . ARG A 1 295 ? -13.167 35.567 -15.924 1.00 43.47 295 ARG A N 1
ATOM 2407 C CA . ARG A 1 295 ? -13.494 36.989 -16.002 1.00 43.47 295 ARG A CA 1
ATOM 2408 C C . ARG A 1 295 ? -14.972 37.028 -16.373 1.00 43.47 295 ARG A C 1
ATOM 2410 O O . ARG A 1 295 ? -15.325 36.684 -17.498 1.00 43.47 295 ARG A O 1
ATOM 2417 N N . LYS A 1 296 ? -15.835 37.362 -15.408 1.00 41.59 296 LYS A N 1
ATOM 2418 C CA . LYS A 1 296 ? -17.185 37.831 -15.718 1.00 41.59 296 LYS A CA 1
ATOM 2419 C C . LYS A 1 296 ? -16.998 39.008 -16.670 1.00 41.59 296 LYS A C 1
ATOM 2421 O O . LYS A 1 296 ? -16.391 40.010 -16.300 1.00 41.59 296 LYS A O 1
ATOM 2426 N N . ARG A 1 297 ? -17.437 38.824 -17.912 1.00 44.53 297 ARG A N 1
ATOM 2427 C CA . ARG A 1 297 ? -17.738 39.915 -18.828 1.00 44.53 297 ARG A CA 1
ATOM 2428 C C . ARG A 1 297 ? -18.831 40.721 -18.126 1.00 44.53 297 ARG A C 1
ATOM 2430 O O . ARG A 1 297 ? -19.934 40.212 -17.952 1.00 44.53 297 ARG A O 1
ATOM 2437 N N . ASN A 1 298 ? -18.480 41.890 -17.601 1.00 44.47 298 ASN A N 1
ATOM 2438 C CA . ASN A 1 298 ? -19.473 42.923 -17.359 1.00 44.47 298 ASN A CA 1
ATOM 2439 C C . ASN A 1 298 ? -19.765 43.491 -18.744 1.00 44.47 298 ASN A C 1
ATOM 2441 O O . ASN A 1 298 ? -19.011 44.332 -19.231 1.00 44.47 298 ASN A O 1
ATOM 2445 N N . ASP A 1 299 ? -20.768 42.921 -19.403 1.00 46.22 299 ASP A N 1
ATOM 2446 C CA . ASP A 1 299 ? -21.415 43.602 -20.512 1.00 46.22 299 ASP A CA 1
ATOM 2447 C C . ASP A 1 299 ? -22.353 44.659 -19.905 1.00 4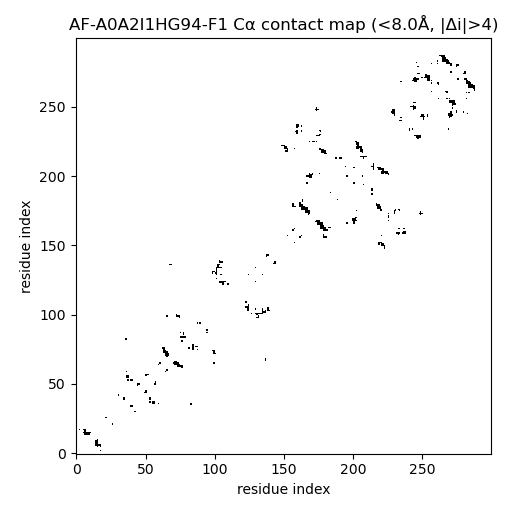6.22 299 ASP A C 1
ATOM 2449 O O . ASP A 1 299 ? -22.967 44.423 -18.860 1.00 46.22 299 ASP A O 1
ATOM 2453 N N . LEU A 1 300 ? -22.295 45.831 -20.540 1.00 37.09 300 LEU A N 1
ATOM 2454 C CA . LEU A 1 300 ? -22.913 47.128 -20.246 1.00 37.09 300 LEU A CA 1
ATOM 2455 C C . LEU A 1 300 ? -24.336 47.095 -19.672 1.00 37.09 300 LEU A C 1
ATOM 2457 O O . LEU A 1 300 ? -25.173 46.327 -20.194 1.00 37.09 300 LEU A O 1
#

Solvent-accessible surface area (backbone atoms only — not comparable to full-atom values): 18780 Å² total; per-residue (Å²): 116,66,65,75,54,48,56,70,39,64,57,95,89,40,65,48,85,84,75,82,77,82,48,72,67,54,52,52,55,51,48,58,59,53,39,61,58,31,76,86,69,53,96,85,66,78,48,71,75,66,52,71,69,36,62,52,47,50,50,46,49,67,72,32,36,49,83,54,98,89,46,79,46,79,50,79,76,85,46,92,85,42,88,68,50,68,84,78,85,62,59,65,80,59,51,76,72,60,72,78,84,53,51,75,45,73,31,83,86,42,85,78,43,80,85,61,79,96,69,99,63,92,56,54,54,55,64,86,77,45,52,95,48,94,62,57,71,76,68,36,66,72,53,43,52,48,59,73,67,51,53,90,53,59,80,85,34,82,41,29,90,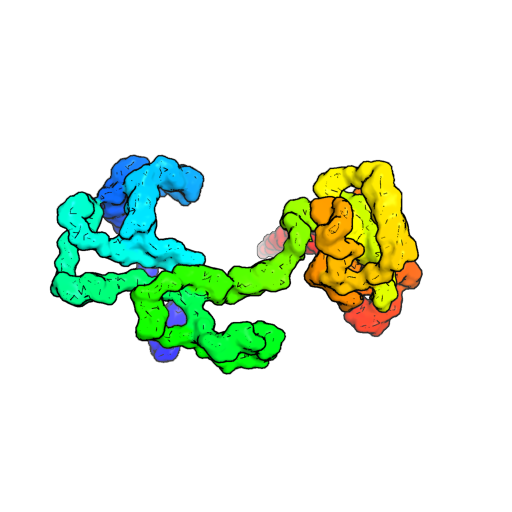21,50,76,50,72,46,60,20,64,87,57,61,30,57,42,57,29,23,20,89,62,84,77,49,74,66,56,48,54,52,49,52,50,49,62,75,76,48,85,46,48,62,32,46,71,85,54,57,88,88,41,92,51,38,95,52,49,36,51,66,40,88,38,50,76,83,50,50,49,54,70,44,57,82,61,24,93,57,90,66,81,72,38,14,36,66,63,39,46,63,65,62,62,53,86,80,54,68,75,55,61,67,39,18,78,40,74,46,49,37,23,53,71,47,41,75,72,70,48,74,74,52,65,43,62,73,56,80,76,83,76,74,77,74,76,78,82,74,132

Sequence (300 aa):
LLHSRTERLVLHENPFCCYDPASDHDIDNFFKIILEIDKSLNVCETTAEVLSKKKELQEFLKSHCRIRHYSFQIKKCNDVNCNVCKQVRLPQHIFENIDFLPDPIPSKCNIIFIRILTANTD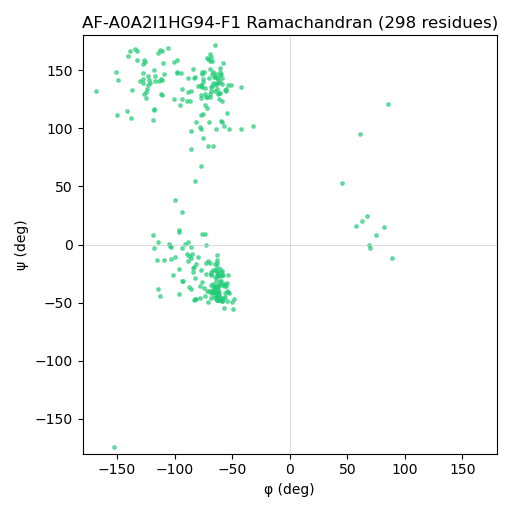CYEGFKTVYNTETSEKYRPTLMAAMENAERAPPAILTNTKVRDIIQCFQCGKFRCLYSEKALTTVQKSEFQRVINDWDYNCGSPLVSEDHALYNILFVREKVTCESPIELAYYSSRKNYISVCYWCGYEKGLIDIPTHVSSKYKFVFPLCNICQIAGKEFFGRIEIKTNTRKRKRNDL

Foldseek 3Di:
DVVVVQQPDDDPNHGDDDDDDQDPVNVVVVVVLVCLQPVPDDPPPDDPVSQVVRVSSVVQCVQFWDDDPPDIDGAANCDPPDSNDDDDPDDPVVNVQDDPQADWAFAPVPVPPPVDDDDDDPGTDDRVVCPPHDHDCCPPPVNVVCVVQDFPADPVFPALAQFADWAAAPPQRAIWTKGFPDHDDPVRVVVLVVLRVPDHDHALDQSDDPPDPCRRGIGTGNSGHSQQFYDPSVVVHPDPDQAAARGRRHRPQWDDDDPVQVQFAVDWHIHHPVVVVVVDDIDGDDTDDDPPPPPPPPDD

Secondary structure (DSSP, 8-state):
--HHHHTT-EETTEEPPP-PPPPHHHHHHHHHHHTTT-TT--TT---HHHHHT-HHHHHHHHHHEEE-SS-EEE-----TT-SS-----S-HHHHTT--PPPPP-B-GGGTTTTTS-------BPPHHHHTTS---GGG-HHHHHHHHT--SS-TTTSSGGGEEEEEE-TTT--EEEEE-SSPPPHHHHHHHHHHHHH----TTS-SS-TTSTTTTT-B--SS--TTSPPPHHHHHSSS-PPP--TTT---SSBPPPPHHHHTTEEEE---BHHHHHTT----EEEE-------------

Radius of gyration: 29.22 Å; Cα contacts (8 Å, |Δi|>4): 343; chains: 1; bounding box: 72×72×74 Å

pLDDT: mean 87.3, std 13.18, range [37.09, 98.0]